Protein AF-0000000069965903 (afdb_homodimer)

Organism: Capra hircus (NCBI:txid9925)

Radius of gyration: 17.79 Å; Cα contacts (8 Å, |Δi|>4): 324; chains: 2; bounding box: 38×52×35 Å

InterPro domains:
  IPR000096 Serum amyloid A protein [PF00277] (12-112)
  IPR000096 Serum amyloid A protein [PR00306] (5-24)
  IPR000096 Serum amyloid A protein [PR00306] (25-44)
  IPR000096 Serum amyloid A protein [PR00306] (45-65)
  IPR000096 Serum amyloid A protein [PS00992] (37-53)
  IPR000096 Serum amyloid A protein [SM00197] (4-112)
  IPR052464 Synovial Proliferation Regulator [PTHR23424] (16-112)

Structure (mmCIF, N/CA/C/O backbone):
data_AF-0000000069965903-model_v1
#
loop_
_entity.id
_entity.type
_entity.pdbx_description
1 polymer 'Serum amyloid A protein'
#
loop_
_atom_site.group_PDB
_atom_site.id
_atom_site.type_symbol
_atom_site.label_atom_id
_atom_site.label_alt_id
_atom_site.label_comp_id
_atom_site.label_asym_id
_atom_site.label_entity_id
_atom_site.label_seq_id
_atom_site.pdbx_PDB_ins_code
_atom_site.Cartn_x
_atom_site.Cartn_y
_atom_site.Cartn_z
_atom_site.occupancy
_atom_site.B_iso_or_equiv
_atom_site.auth_seq_id
_atom_site.auth_comp_id
_atom_site.auth_asym_id
_atom_site.auth_atom_id
_atom_site.pdbx_PDB_model_num
ATOM 1 N N . MET A 1 1 ? 15.281 12.719 -14.805 1 32.69 1 MET A N 1
ATOM 2 C CA . MET A 1 1 ? 15.531 11.383 -14.273 1 32.69 1 MET A CA 1
ATOM 3 C C . MET A 1 1 ? 14.398 10.945 -13.352 1 32.69 1 MET A C 1
ATOM 5 O O . MET A 1 1 ? 14.227 9.758 -13.094 1 32.69 1 MET A O 1
ATOM 9 N N . THR A 1 2 ? 13.789 11.984 -12.648 1 41.06 2 THR A N 1
ATOM 10 C CA . THR A 1 2 ? 12.688 11.82 -11.703 1 41.06 2 THR A CA 1
ATOM 11 C C . THR A 1 2 ? 11.438 11.289 -12.414 1 41.06 2 THR A C 1
ATOM 13 O O . THR A 1 2 ? 10.75 10.414 -11.898 1 41.06 2 THR A O 1
ATOM 16 N N . GLY A 1 3 ? 11.367 11.758 -13.688 1 41.22 3 GLY A N 1
ATOM 17 C CA . GLY A 1 3 ? 10.227 11.383 -14.516 1 41.22 3 GLY A CA 1
ATOM 18 C C . GLY A 1 3 ? 10.18 9.906 -14.828 1 41.22 3 GLY A C 1
ATOM 19 O O . GLY A 1 3 ? 9.125 9.273 -14.719 1 41.22 3 GLY A O 1
ATOM 20 N N . TRP A 1 4 ? 11.375 9.391 -15.336 1 40.09 4 TRP A N 1
ATOM 21 C CA . TRP A 1 4 ? 11.469 7.988 -15.734 1 40.09 4 TRP A CA 1
ATOM 22 C C . TRP A 1 4 ? 11.266 7.062 -14.539 1 40.09 4 TRP A C 1
ATOM 24 O O . TRP A 1 4 ? 10.57 6.051 -14.641 1 40.09 4 TRP A O 1
ATOM 34 N N . PHE A 1 5 ? 11.828 7.453 -13.445 1 45.53 5 PHE A N 1
ATOM 35 C CA . PHE A 1 5 ? 11.711 6.66 -12.227 1 45.53 5 PHE A CA 1
ATOM 36 C C . PHE A 1 5 ? 10.266 6.629 -11.742 1 45.53 5 PHE A C 1
ATOM 38 O O . PHE A 1 5 ? 9.789 5.598 -11.266 1 45.53 5 PHE A O 1
ATOM 45 N N . SER A 1 6 ? 9.625 7.832 -11.961 1 56.5 6 SER A N 1
ATOM 46 C CA . SER A 1 6 ? 8.211 7.887 -11.594 1 56.5 6 SER A CA 1
ATOM 47 C C . SER A 1 6 ? 7.391 6.902 -12.414 1 56.5 6 SER A C 1
ATOM 49 O O . SER A 1 6 ? 6.586 6.145 -11.867 1 56.5 6 SER A O 1
ATOM 51 N N . PHE A 1 7 ? 7.758 6.84 -13.75 1 56.59 7 PHE A N 1
ATOM 52 C CA . PHE A 1 7 ? 7.02 5.957 -14.648 1 56.59 7 PHE A CA 1
ATOM 53 C C . PHE A 1 7 ? 7.285 4.496 -14.312 1 56.59 7 PHE A C 1
ATOM 55 O O . PHE A 1 7 ? 6.359 3.684 -14.258 1 56.59 7 PHE A O 1
ATOM 62 N N . ALA A 1 8 ? 8.562 4.203 -14.016 1 62.12 8 ALA A N 1
ATOM 63 C CA . ALA A 1 8 ? 8.961 2.828 -13.727 1 62.12 8 ALA A CA 1
ATOM 64 C C . ALA A 1 8 ? 8.305 2.33 -12.438 1 62.12 8 ALA A C 1
ATOM 66 O O . ALA A 1 8 ? 7.84 1.19 -12.375 1 62.12 8 ALA A O 1
ATOM 67 N N . GLY A 1 9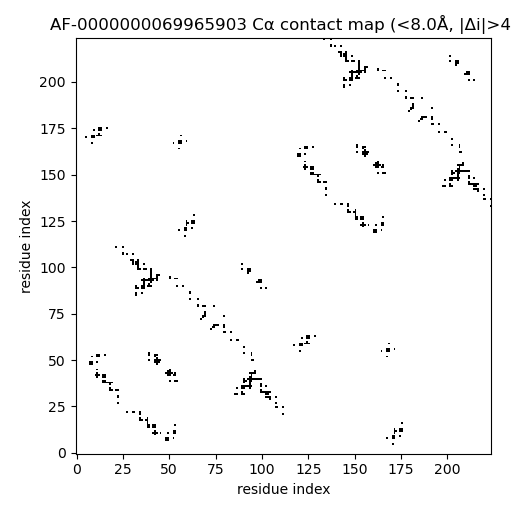 ? 8.219 3.188 -11.508 1 72 9 GLY A N 1
ATOM 68 C CA . GLY A 1 9 ? 7.555 2.854 -10.258 1 72 9 GLY A CA 1
ATOM 69 C C . GLY A 1 9 ? 6.062 2.613 -10.422 1 72 9 GLY A C 1
ATOM 70 O O . GLY A 1 9 ? 5.504 1.708 -9.797 1 72 9 GLY A O 1
ATOM 71 N N . GLU A 1 10 ? 5.566 3.287 -11.391 1 79.25 10 GLU A N 1
ATOM 72 C CA . GLU A 1 10 ? 4.133 3.197 -11.656 1 79.25 10 GLU A CA 1
ATOM 73 C C . GLU A 1 10 ? 3.758 1.816 -12.195 1 79.25 10 GLU A C 1
ATOM 75 O O . GLU A 1 10 ? 2.771 1.222 -11.75 1 79.25 10 GLU A O 1
ATOM 80 N N . THR A 1 11 ? 4.531 1.368 -13.156 1 85 11 THR A N 1
ATOM 81 C CA . THR A 1 11 ? 4.246 0.071 -13.766 1 85 11 THR A CA 1
ATOM 82 C C . THR A 1 11 ? 4.367 -1.045 -12.727 1 85 11 THR A C 1
ATOM 84 O O . THR A 1 11 ? 3.545 -1.964 -12.703 1 85 11 THR A O 1
ATOM 87 N N . ARG A 1 12 ? 5.289 -0.944 -11.859 1 87.56 12 ARG A N 1
ATOM 88 C CA . ARG A 1 12 ? 5.5 -1.96 -10.828 1 87.56 12 ARG A CA 1
ATOM 89 C C . ARG A 1 12 ? 4.355 -1.973 -9.828 1 87.56 12 ARG A C 1
ATOM 91 O O . ARG A 1 12 ? 3.906 -3.039 -9.398 1 87.56 12 ARG A O 1
ATOM 98 N N . ALA A 1 13 ? 3.941 -0.778 -9.555 1 90.38 13 ALA A N 1
ATOM 99 C CA . ALA A 1 13 ? 2.801 -0.65 -8.656 1 90.38 13 ALA A CA 1
ATOM 100 C C . ALA A 1 13 ? 1.547 -1.271 -9.266 1 90.38 13 ALA A C 1
ATOM 102 O O . ALA A 1 13 ? 0.758 -1.908 -8.562 1 90.38 13 ALA A O 1
ATOM 103 N N . LYS A 1 14 ? 1.385 -1.09 -10.523 1 91.94 14 LYS A N 1
ATOM 104 C CA . LYS A 1 14 ? 0.243 -1.659 -11.227 1 91.94 14 LYS A CA 1
ATOM 105 C C . LYS A 1 14 ? 0.301 -3.184 -11.234 1 91.94 14 LYS A C 1
ATOM 107 O O . LYS A 1 14 ? -0.732 -3.852 -11.148 1 91.94 14 LYS A O 1
ATOM 112 N N . ASP A 1 15 ? 1.512 -3.729 -11.32 1 93.5 15 ASP A N 1
ATOM 113 C CA . ASP A 1 15 ? 1.666 -5.18 -11.258 1 93.5 15 ASP A CA 1
ATOM 114 C C . ASP A 1 15 ? 1.226 -5.723 -9.906 1 93.5 15 ASP A C 1
ATOM 116 O O . ASP A 1 15 ? 0.517 -6.73 -9.836 1 93.5 15 ASP A O 1
ATOM 120 N N . MET A 1 16 ? 1.611 -5.008 -8.891 1 94 16 MET A N 1
ATOM 121 C CA . MET A 1 16 ? 1.27 -5.445 -7.535 1 94 16 MET A CA 1
ATOM 122 C C . MET A 1 16 ? -0.231 -5.328 -7.289 1 94 16 MET A C 1
ATOM 124 O O . MET A 1 16 ? -0.832 -6.203 -6.664 1 94 16 MET A O 1
ATOM 128 N N . TRP A 1 17 ? -0.844 -4.277 -7.793 1 92.62 17 TRP A N 1
ATOM 129 C CA . TRP A 1 17 ? -2.281 -4.059 -7.656 1 92.62 17 TRP A CA 1
ATOM 130 C C . TRP A 1 17 ? -3.066 -5.125 -8.414 1 92.62 17 TRP A C 1
ATOM 132 O O . TRP A 1 17 ? -4.094 -5.605 -7.934 1 92.62 17 TRP A O 1
ATOM 142 N N . ARG A 1 18 ? -2.607 -5.402 -9.625 1 94.81 18 ARG A N 1
ATOM 143 C CA . ARG A 1 18 ? -3.275 -6.434 -10.406 1 94.81 18 ARG A CA 1
ATOM 144 C C . ARG A 1 18 ? -3.293 -7.766 -9.664 1 94.81 18 ARG A C 1
ATOM 146 O O . ARG A 1 18 ? -4.316 -8.453 -9.633 1 94.81 18 ARG A O 1
ATOM 153 N N . ALA A 1 19 ? -2.146 -8.125 -9.117 1 95.94 19 ALA A N 1
ATOM 154 C CA . ALA A 1 19 ? -2.088 -9.375 -8.352 1 95.94 19 ALA A CA 1
ATOM 155 C C . ALA A 1 19 ? -3.066 -9.344 -7.184 1 95.94 19 ALA A C 1
ATOM 157 O O . ALA A 1 19 ? -3.732 -10.344 -6.898 1 95.94 19 ALA A O 1
ATOM 158 N N . TYR A 1 20 ? -3.188 -8.281 -6.512 1 91.94 20 TYR A N 1
ATOM 159 C CA . TYR A 1 20 ? -4.094 -8.125 -5.379 1 91.94 20 TYR A CA 1
ATOM 160 C C . TYR A 1 20 ? -5.547 -8.234 -5.824 1 91.94 20 TYR A C 1
ATOM 162 O O . TYR A 1 20 ? -6.344 -8.922 -5.191 1 91.94 20 TYR A O 1
ATOM 170 N N . ARG A 1 21 ? -5.887 -7.5 -6.895 1 95.31 21 ARG A N 1
ATOM 171 C CA . ARG A 1 21 ? -7.242 -7.539 -7.438 1 95.31 21 ARG A CA 1
ATOM 172 C C . ARG A 1 21 ? -7.629 -8.953 -7.844 1 95.31 21 ARG A C 1
ATOM 174 O O . ARG A 1 21 ? -8.727 -9.414 -7.535 1 95.31 21 ARG A O 1
ATOM 181 N N . ASP A 1 22 ? -6.707 -9.641 -8.562 1 97.06 22 ASP A N 1
ATOM 182 C CA . ASP A 1 22 ? -6.961 -11.008 -9 1 97.06 22 ASP A CA 1
ATOM 183 C C . ASP A 1 22 ? -7.172 -11.938 -7.801 1 97.06 22 ASP A C 1
ATOM 185 O O . ASP A 1 22 ? -8 -12.852 -7.855 1 97.06 22 ASP A O 1
ATOM 189 N N . MET A 1 23 ? -6.402 -11.734 -6.75 1 96.81 23 MET A N 1
ATOM 190 C CA . MET A 1 23 ? -6.543 -12.531 -5.535 1 96.81 23 MET A CA 1
ATOM 191 C C . MET A 1 23 ? -7.941 -12.383 -4.945 1 96.81 23 MET A C 1
ATOM 193 O O . MET A 1 23 ? -8.578 -13.375 -4.59 1 96.81 23 MET A O 1
ATOM 197 N N . LYS A 1 24 ? -8.391 -11.188 -4.859 1 94.25 24 LYS A N 1
ATOM 198 C CA . LYS A 1 24 ? -9.719 -10.914 -4.297 1 94.25 24 LYS A CA 1
ATOM 199 C C . LYS A 1 24 ? -10.82 -11.469 -5.195 1 94.25 24 LYS A C 1
ATOM 201 O O . LYS A 1 24 ? -11.797 -12.039 -4.703 1 94.25 24 LYS A O 1
ATOM 206 N N . GLU A 1 25 ? -10.664 -11.266 -6.395 1 95.62 25 GLU A N 1
ATOM 207 C CA . GLU A 1 25 ? -11.641 -11.781 -7.352 1 95.62 25 GLU A CA 1
ATOM 208 C C . GLU A 1 25 ? -11.719 -13.297 -7.293 1 95.62 25 GLU A C 1
ATOM 210 O O . GLU A 1 25 ? -12.812 -13.875 -7.332 1 95.62 25 GLU A O 1
ATOM 215 N N . ALA A 1 26 ? -10.508 -13.906 -7.273 1 96.56 26 ALA A N 1
ATOM 216 C CA . ALA A 1 26 ? -10.469 -15.359 -7.258 1 96.56 26 ALA A CA 1
ATOM 217 C C . ALA A 1 26 ? -11.125 -15.914 -5.996 1 96.56 26 ALA A C 1
ATOM 219 O O . ALA A 1 26 ? -11.805 -16.938 -6.039 1 96.56 26 ALA A O 1
ATOM 220 N N . ASN A 1 27 ? -10.828 -15.234 -4.93 1 96.25 27 ASN A N 1
ATOM 221 C CA . ASN A 1 27 ? -11.375 -15.672 -3.646 1 96.25 27 ASN A CA 1
ATOM 222 C C . ASN A 1 27 ? -11.172 -17.172 -3.43 1 96.25 27 ASN A C 1
ATOM 224 O O . ASN A 1 27 ? -12.125 -17.891 -3.113 1 96.25 27 ASN A O 1
ATOM 228 N N . TYR A 1 28 ? -10.062 -17.625 -3.695 1 95.38 28 TYR A N 1
ATOM 229 C CA . TYR A 1 28 ? -9.742 -19.047 -3.664 1 95.38 28 TYR A CA 1
ATOM 230 C C . TYR A 1 28 ? -8.875 -19.391 -2.457 1 95.38 28 TYR A C 1
ATOM 232 O O . TYR A 1 28 ? -7.816 -18.781 -2.254 1 95.38 28 TYR A O 1
ATOM 240 N N . LYS A 1 29 ? -9.281 -20.422 -1.692 1 92.94 29 LYS A N 1
ATOM 241 C CA . LYS A 1 29 ? -8.562 -20.781 -0.476 1 92.94 29 LYS A CA 1
ATOM 242 C C . LYS A 1 29 ? -7.152 -21.266 -0.799 1 92.94 29 LYS A C 1
ATOM 244 O O . LYS A 1 29 ? -6.973 -22.125 -1.673 1 92.94 29 LYS A O 1
ATOM 249 N N . GLY A 1 30 ? -6.164 -20.719 -0.146 1 94.38 30 GLY A N 1
ATOM 250 C CA . GLY A 1 30 ? -4.789 -21.188 -0.289 1 94.38 30 GLY A CA 1
ATOM 251 C C . GLY A 1 30 ? -4.043 -20.484 -1.41 1 94.38 30 GLY A C 1
ATOM 252 O O . GLY A 1 30 ? -2.881 -20.797 -1.678 1 94.38 30 GLY A O 1
ATOM 253 N N . ALA A 1 31 ? -4.707 -19.531 -2.039 1 97.25 31 ALA A N 1
ATOM 254 C CA . ALA A 1 31 ? -4.102 -18.922 -3.223 1 97.25 31 ALA A CA 1
ATOM 255 C C . ALA A 1 31 ? -3.289 -17.688 -2.854 1 97.25 31 ALA A C 1
ATOM 257 O O . ALA A 1 31 ? -2.576 -17.125 -3.691 1 97.25 31 ALA A O 1
ATOM 258 N N . ASP A 1 32 ? -3.334 -17.25 -1.701 1 96.81 32 ASP A N 1
ATOM 259 C CA . ASP A 1 32 ? -2.729 -16 -1.25 1 96.81 32 ASP A CA 1
ATOM 260 C C . ASP A 1 32 ? -1.231 -15.984 -1.547 1 96.81 32 ASP A C 1
ATOM 262 O O . ASP A 1 32 ? -0.718 -15.008 -2.104 1 96.81 32 ASP A O 1
ATOM 266 N N . LYS A 1 33 ? -0.497 -17.109 -1.226 1 97.94 33 LYS A N 1
ATOM 267 C CA . LYS A 1 33 ? 0.945 -17.156 -1.447 1 97.94 33 LYS A CA 1
ATOM 268 C C . LYS A 1 33 ? 1.275 -17.109 -2.936 1 97.94 33 LYS A C 1
ATOM 270 O O . LYS A 1 33 ? 2.277 -16.5 -3.334 1 97.94 33 LYS A O 1
ATOM 275 N N . TYR A 1 34 ? 0.451 -17.703 -3.723 1 98.69 34 TYR A N 1
ATOM 276 C CA . TYR A 1 34 ? 0.635 -17.641 -5.168 1 98.69 34 TYR A CA 1
ATOM 277 C C . TYR A 1 34 ? 0.598 -16.188 -5.66 1 98.69 34 TYR A C 1
ATOM 279 O O . TYR A 1 34 ? 1.459 -15.773 -6.434 1 98.69 34 TYR A O 1
ATOM 287 N N . PHE A 1 35 ? -0.373 -15.469 -5.266 1 98.19 35 PHE A N 1
ATOM 288 C CA . PHE A 1 35 ? -0.53 -14.102 -5.738 1 98.19 35 PHE A CA 1
ATOM 289 C C . PHE A 1 35 ? 0.569 -13.203 -5.18 1 98.19 35 PHE A C 1
ATOM 291 O O . PHE A 1 35 ? 1.006 -12.258 -5.84 1 98.19 35 PHE A O 1
ATOM 298 N N . HIS A 1 36 ? 1.075 -13.43 -3.91 1 98.25 36 HIS A N 1
ATOM 299 C CA . HIS A 1 36 ? 2.266 -12.75 -3.412 1 98.25 36 HIS A CA 1
ATOM 300 C C . HIS A 1 36 ? 3.455 -12.969 -4.34 1 98.25 36 HIS A C 1
ATOM 302 O O . HIS A 1 36 ? 4.121 -12.016 -4.738 1 98.25 36 HIS A O 1
ATOM 308 N N . ALA A 1 37 ? 3.65 -14.156 -4.688 1 98.62 37 ALA A N 1
ATOM 309 C CA . ALA A 1 37 ? 4.766 -14.508 -5.562 1 98.62 37 ALA A CA 1
ATOM 310 C C . ALA A 1 37 ? 4.586 -13.891 -6.949 1 98.62 37 ALA A C 1
ATOM 312 O O . ALA A 1 37 ? 5.531 -13.344 -7.52 1 98.62 37 ALA A O 1
ATOM 313 N N . ARG A 1 38 ? 3.432 -14.008 -7.465 1 98.44 38 ARG A N 1
ATOM 314 C CA . ARG A 1 38 ? 3.168 -13.547 -8.82 1 98.44 38 ARG A CA 1
ATOM 315 C C . ARG A 1 38 ? 3.342 -12.031 -8.93 1 98.44 38 ARG A C 1
ATOM 317 O O . ARG A 1 38 ? 3.939 -11.539 -9.883 1 98.44 38 ARG A O 1
ATOM 324 N N . GLY A 1 39 ? 2.773 -11.289 -8.039 1 97.38 39 GLY A N 1
ATOM 325 C CA . GLY A 1 39 ? 2.969 -9.852 -8.031 1 97.38 39 GLY A CA 1
ATOM 326 C C . GLY A 1 39 ? 4.43 -9.445 -8.008 1 97.38 39 GLY A C 1
ATOM 327 O O . GLY A 1 39 ? 4.855 -8.578 -8.773 1 97.38 39 GLY A O 1
ATOM 328 N N . ASN A 1 40 ? 5.18 -10.031 -7.117 1 97.94 40 ASN A N 1
ATOM 329 C CA . ASN A 1 40 ? 6.605 -9.75 -7.004 1 97.94 40 ASN A CA 1
ATOM 330 C C . ASN A 1 40 ? 7.363 -10.18 -8.258 1 97.94 40 ASN A C 1
ATOM 332 O O . ASN A 1 40 ? 8.258 -9.469 -8.719 1 97.94 40 ASN A O 1
ATOM 336 N N . TYR A 1 41 ? 7.023 -11.336 -8.781 1 98.06 41 TYR A N 1
ATOM 337 C CA . TYR A 1 41 ? 7.648 -11.812 -10.016 1 98.06 41 TYR A CA 1
ATOM 338 C C . TYR A 1 41 ? 7.438 -10.82 -11.148 1 98.06 41 TYR A C 1
ATOM 340 O O . TYR A 1 41 ? 8.391 -10.43 -11.828 1 98.06 41 TYR A O 1
ATOM 348 N N . ASP A 1 42 ? 6.156 -10.453 -11.367 1 97.12 42 ASP A N 1
ATOM 349 C CA . ASP A 1 42 ? 5.812 -9.523 -12.438 1 97.12 42 ASP A CA 1
ATOM 350 C C . ASP A 1 42 ? 6.562 -8.203 -12.289 1 97.12 42 ASP A C 1
ATOM 352 O O . ASP A 1 42 ? 7.09 -7.668 -13.266 1 97.12 42 ASP A O 1
ATOM 356 N N . ALA A 1 43 ? 6.617 -7.652 -11.094 1 95.81 43 ALA A N 1
ATOM 357 C CA . ALA A 1 43 ? 7.32 -6.398 -10.836 1 95.81 43 ALA A CA 1
ATOM 358 C C . ALA A 1 43 ? 8.82 -6.543 -11.094 1 95.81 43 ALA A C 1
ATOM 360 O O . ALA A 1 43 ? 9.438 -5.652 -11.68 1 95.81 43 ALA A O 1
ATOM 361 N N . ALA A 1 44 ? 9.359 -7.645 -10.719 1 95.38 44 ALA A N 1
ATOM 362 C CA . ALA A 1 44 ? 10.797 -7.855 -10.836 1 95.38 44 ALA A CA 1
ATOM 363 C C . ALA A 1 44 ? 11.211 -8.016 -12.297 1 95.38 44 ALA A C 1
ATOM 365 O O . ALA A 1 44 ? 12.336 -7.684 -12.672 1 95.38 44 ALA A O 1
ATOM 366 N N . GLN A 1 45 ? 10.328 -8.508 -13.109 1 96.19 45 GLN A N 1
ATOM 367 C CA . GLN A 1 45 ? 10.617 -8.688 -14.523 1 96.19 45 GLN A CA 1
ATOM 368 C C . GLN A 1 45 ? 10.93 -7.352 -15.203 1 96.19 45 GLN A C 1
ATOM 370 O O . GLN A 1 45 ? 11.531 -7.32 -16.281 1 96.19 45 GLN A O 1
ATOM 375 N N . ARG A 1 46 ? 10.641 -6.305 -14.516 1 91.69 46 ARG A N 1
ATOM 376 C CA . ARG A 1 46 ? 10.852 -4.98 -15.094 1 91.69 46 ARG A CA 1
ATOM 377 C C . ARG A 1 46 ? 12.234 -4.441 -14.75 1 91.69 46 ARG A C 1
ATOM 379 O O . ARG A 1 46 ? 12.531 -3.275 -15.016 1 91.69 46 ARG A O 1
ATOM 386 N N . GLY A 1 47 ? 13.047 -5.238 -14.047 1 88.81 47 GLY A N 1
ATOM 387 C CA . GLY A 1 47 ? 14.43 -4.887 -13.773 1 88.81 47 GLY A CA 1
ATOM 388 C C . GLY A 1 47 ? 14.711 -4.676 -12.297 1 88.81 47 GLY A C 1
ATOM 389 O O . GLY A 1 47 ? 13.836 -4.887 -11.453 1 88.81 47 GLY A O 1
ATOM 390 N N . PRO A 1 48 ? 15.953 -4.234 -11.984 1 87.31 48 PRO A N 1
ATOM 391 C CA . PRO A 1 48 ? 16.359 -4.121 -10.586 1 87.31 48 PRO A CA 1
ATOM 392 C C . PRO A 1 48 ? 15.531 -3.109 -9.805 1 87.31 48 PRO A C 1
ATOM 394 O O . PRO A 1 48 ? 15.25 -3.314 -8.617 1 87.31 48 PRO A O 1
ATOM 397 N N . GLY A 1 49 ? 15.211 -2.086 -10.523 1 83.12 49 GLY A N 1
ATOM 398 C CA . GLY A 1 49 ? 14.328 -1.129 -9.875 1 83.12 49 GLY A CA 1
ATOM 399 C C . GLY A 1 49 ? 12.977 -1.712 -9.508 1 83.12 49 GLY A C 1
ATOM 400 O O . GLY A 1 49 ? 12.383 -1.327 -8.5 1 83.12 49 GLY A O 1
ATOM 401 N N . GLY A 1 50 ? 12.523 -2.621 -10.328 1 87.31 50 GLY A N 1
ATOM 402 C CA . GLY A 1 50 ? 11.266 -3.295 -10.055 1 87.31 50 GLY A CA 1
ATOM 403 C C . GLY A 1 50 ? 11.336 -4.223 -8.852 1 87.31 50 GLY A C 1
ATOM 404 O O . GLY A 1 50 ? 10.414 -4.266 -8.039 1 87.31 50 GLY A O 1
ATOM 405 N N . ALA A 1 51 ? 12.406 -4.922 -8.781 1 91.62 51 ALA A N 1
ATOM 406 C CA . ALA A 1 51 ? 12.602 -5.82 -7.645 1 91.62 51 ALA A CA 1
ATOM 407 C C . ALA A 1 51 ? 12.672 -5.043 -6.332 1 91.62 51 ALA A C 1
ATOM 409 O O . ALA A 1 51 ? 12.094 -5.457 -5.324 1 91.62 51 ALA A O 1
ATOM 410 N N . TRP A 1 52 ? 13.273 -3.936 -6.383 1 87.88 52 TRP A N 1
ATOM 411 C CA . TRP A 1 52 ? 13.383 -3.1 -5.191 1 87.88 52 TRP A CA 1
ATOM 412 C C . TRP A 1 52 ? 12.031 -2.518 -4.809 1 87.88 52 TRP A C 1
ATOM 414 O O . TRP A 1 52 ? 11.656 -2.523 -3.631 1 87.88 52 TRP A O 1
ATOM 424 N N . ALA A 1 53 ? 11.375 -1.953 -5.773 1 88.31 53 ALA A N 1
ATOM 425 C CA . ALA A 1 53 ? 10.047 -1.412 -5.512 1 88.31 53 ALA A CA 1
ATOM 426 C C . ALA A 1 53 ? 9.125 -2.482 -4.934 1 88.31 53 ALA A C 1
ATOM 428 O O . ALA A 1 53 ? 8.391 -2.227 -3.977 1 88.31 53 ALA A O 1
ATOM 429 N N . ALA A 1 54 ? 9.156 -3.602 -5.535 1 93.44 54 ALA A N 1
ATOM 430 C CA . ALA A 1 54 ? 8.344 -4.715 -5.059 1 93.44 54 ALA A CA 1
ATOM 431 C C . ALA A 1 54 ? 8.664 -5.051 -3.607 1 93.44 54 ALA A C 1
ATOM 433 O O . ALA A 1 54 ? 7.766 -5.305 -2.807 1 93.44 54 ALA A O 1
ATOM 434 N N . LYS A 1 55 ? 9.93 -5.039 -3.301 1 93.25 55 LYS A N 1
ATOM 435 C CA . LYS A 1 55 ? 10.352 -5.332 -1.935 1 93.25 55 LYS A CA 1
ATOM 436 C C . LYS A 1 55 ? 9.797 -4.305 -0.955 1 93.25 55 LYS A C 1
ATOM 438 O O . LYS A 1 55 ? 9.258 -4.664 0.095 1 93.25 55 LYS A O 1
ATOM 443 N N . VAL A 1 56 ? 9.938 -3.061 -1.261 1 89.31 56 VAL A N 1
ATOM 444 C CA . VAL A 1 56 ? 9.492 -1.989 -0.376 1 89.31 56 VAL A CA 1
ATOM 445 C C . VAL A 1 56 ? 7.977 -2.064 -0.194 1 89.31 56 VAL A C 1
ATOM 447 O O . VAL A 1 56 ? 7.477 -2.025 0.934 1 89.31 56 VAL A O 1
ATOM 450 N N . ILE A 1 57 ? 7.285 -2.17 -1.229 1 90.94 57 ILE A N 1
ATOM 451 C CA . ILE A 1 57 ? 5.828 -2.213 -1.19 1 90.94 57 ILE A CA 1
ATOM 452 C C . ILE A 1 57 ? 5.371 -3.461 -0.441 1 90.94 57 ILE A C 1
ATOM 454 O O . ILE A 1 57 ? 4.457 -3.396 0.385 1 90.94 57 ILE A O 1
ATOM 458 N N . SER A 1 58 ? 5.984 -4.605 -0.649 1 94.69 58 SER A N 1
ATOM 459 C CA . SER A 1 58 ? 5.602 -5.848 0.01 1 94.69 58 SER A CA 1
ATOM 460 C C . SER A 1 58 ? 5.883 -5.789 1.508 1 94.69 58 SER A C 1
ATOM 462 O O . SER A 1 58 ? 5.078 -6.254 2.314 1 94.69 58 SER A O 1
ATOM 464 N N . ASN A 1 59 ? 7.113 -5.25 1.769 1 92.62 59 ASN A N 1
ATOM 465 C CA . ASN A 1 59 ? 7.445 -5.129 3.186 1 92.62 59 ASN A CA 1
ATOM 466 C C . ASN A 1 59 ? 6.473 -4.199 3.908 1 92.62 59 ASN A C 1
ATOM 468 O O . ASN A 1 59 ? 6.094 -4.461 5.051 1 92.62 59 ASN A O 1
ATOM 472 N N . ALA A 1 60 ? 6.098 -3.117 3.271 1 90.69 60 ALA A N 1
ATOM 473 C CA . ALA A 1 60 ? 5.117 -2.201 3.846 1 90.69 60 ALA A CA 1
ATOM 474 C C . ALA A 1 60 ? 3.785 -2.904 4.086 1 90.69 60 ALA A C 1
ATOM 476 O O . ALA A 1 60 ? 3.195 -2.777 5.16 1 90.69 60 ALA A O 1
ATOM 477 N N . ARG A 1 61 ? 3.311 -3.691 3.234 1 91.62 61 ARG A N 1
ATOM 478 C CA . ARG A 1 61 ? 2.059 -4.434 3.346 1 91.62 61 ARG A CA 1
ATOM 479 C C . ARG A 1 61 ? 2.119 -5.441 4.488 1 91.62 61 ARG A C 1
ATOM 481 O O . ARG A 1 61 ? 1.163 -5.582 5.25 1 91.62 61 ARG A O 1
ATOM 488 N N . GLU A 1 62 ? 3.213 -6.125 4.551 1 92.75 62 GLU A N 1
ATOM 489 C CA . GLU A 1 62 ? 3.354 -7.117 5.609 1 92.75 62 GLU A CA 1
ATOM 490 C C . GLU A 1 62 ? 3.332 -6.461 6.988 1 92.75 62 GLU A C 1
ATOM 492 O O . GLU A 1 62 ? 2.773 -7.016 7.938 1 92.75 62 GLU A O 1
ATOM 497 N N . THR A 1 63 ? 4.031 -5.391 7.074 1 91.25 63 THR A N 1
ATOM 498 C CA . THR A 1 63 ? 4.055 -4.648 8.328 1 91.25 63 THR A CA 1
ATOM 499 C C . THR A 1 63 ? 2.65 -4.199 8.719 1 91.25 63 THR A C 1
ATOM 501 O O . THR A 1 63 ? 2.227 -4.395 9.859 1 91.25 63 THR A O 1
ATOM 504 N N . ILE A 1 64 ? 1.924 -3.629 7.793 1 90.06 64 ILE A N 1
ATOM 505 C CA . ILE A 1 64 ? 0.576 -3.133 8.047 1 90.06 64 ILE A CA 1
ATOM 506 C C . ILE A 1 64 ? -0.35 -4.301 8.383 1 90.06 64 ILE A C 1
ATOM 508 O O . ILE A 1 64 ? -1.156 -4.215 9.312 1 90.06 64 ILE A O 1
ATOM 512 N N . GLN A 1 65 ? -0.219 -5.375 7.711 1 91.31 65 GLN A N 1
ATOM 513 C CA . GLN A 1 65 ? -1.023 -6.562 7.984 1 91.31 65 GLN A CA 1
ATOM 514 C C . GLN A 1 65 ? -0.715 -7.133 9.367 1 91.31 65 GLN A C 1
ATOM 516 O O . GLN A 1 65 ? -1.609 -7.633 10.047 1 91.31 65 GLN A O 1
ATOM 521 N N . GLY A 1 66 ? 0.584 -7.113 9.75 1 91.62 66 GLY A N 1
ATOM 522 C CA . GLY A 1 66 ? 0.979 -7.562 11.078 1 91.62 66 GLY A CA 1
ATOM 523 C C . GLY A 1 66 ? 0.321 -6.773 12.195 1 91.62 66 GLY A C 1
ATOM 524 O O . GLY A 1 66 ? 0.054 -7.316 13.273 1 91.62 66 GLY A O 1
ATOM 525 N N . ILE A 1 67 ? -0.001 -5.598 11.867 1 89 67 ILE A N 1
ATOM 526 C CA . ILE A 1 67 ? -0.644 -4.719 12.836 1 89 67 ILE A CA 1
ATOM 527 C C . ILE A 1 67 ? -2.156 -4.93 12.805 1 89 67 ILE A C 1
ATOM 529 O O . ILE A 1 67 ? -2.801 -5.004 13.852 1 89 67 ILE A O 1
ATOM 533 N N . THR A 1 68 ? -2.715 -5.137 11.672 1 91.31 68 THR A N 1
ATOM 534 C CA . THR A 1 68 ? -4.168 -5.113 11.523 1 91.31 68 THR A CA 1
ATOM 535 C C . THR A 1 68 ? -4.758 -6.492 11.797 1 91.31 68 THR A C 1
ATOM 537 O O . THR A 1 68 ? -5.898 -6.605 12.25 1 91.31 68 THR A O 1
ATOM 540 N N . ASP A 1 69 ? -3.994 -7.539 11.539 1 92.06 69 ASP A N 1
ATOM 541 C CA . ASP A 1 69 ? -4.543 -8.891 11.617 1 92.06 69 ASP A CA 1
ATOM 542 C C . ASP A 1 69 ? -4.93 -9.242 13.055 1 92.06 69 ASP A C 1
ATOM 544 O O . ASP A 1 69 ? -6.02 -9.766 13.297 1 92.06 69 ASP A O 1
ATOM 548 N N . PRO A 1 70 ? -4.062 -8.953 14.008 1 93.06 70 PRO A N 1
ATOM 549 C CA . PRO A 1 70 ? -4.477 -9.219 15.383 1 93.06 70 PRO A CA 1
ATOM 550 C C . PRO A 1 70 ? -5.742 -8.461 15.781 1 93.06 70 PRO A C 1
ATOM 552 O O . PRO A 1 70 ? -6.602 -9.008 16.469 1 93.06 70 PRO A O 1
ATOM 555 N N . LEU A 1 71 ? -5.926 -7.297 15.312 1 91.56 71 LEU A N 1
ATOM 556 C CA . LEU A 1 71 ? -7.027 -6.43 15.711 1 91.56 71 LEU A CA 1
ATOM 557 C C . LEU A 1 71 ? -8.312 -6.812 14.984 1 91.56 71 LEU A C 1
ATOM 559 O O . LEU A 1 71 ? -9.391 -6.82 15.578 1 91.56 71 LEU A O 1
ATOM 563 N N . LEU A 1 72 ? -8.156 -7.172 13.758 1 90.44 72 LEU A N 1
ATOM 564 C CA . LEU A 1 72 ? -9.344 -7.332 12.93 1 90.44 72 LEU A CA 1
ATOM 565 C C . LEU A 1 72 ? -9.734 -8.805 12.812 1 90.44 72 LEU A C 1
ATOM 567 O O . LEU A 1 72 ? -10.914 -9.125 12.641 1 90.44 72 LEU A O 1
ATOM 571 N N . LYS A 1 73 ? -8.719 -9.734 12.906 1 93.62 73 LYS A N 1
ATOM 572 C CA . LYS A 1 73 ? -8.992 -11.156 12.703 1 93.62 73 LYS A CA 1
ATOM 573 C C . LYS A 1 73 ? -8.836 -11.945 14 1 93.62 73 LYS A C 1
ATOM 575 O O . LYS A 1 73 ? -9.109 -13.148 14.039 1 93.62 73 LYS A O 1
ATOM 580 N N . GLY A 1 74 ? -8.344 -11.289 14.938 1 95.12 74 GLY A N 1
ATOM 581 C CA . GLY A 1 74 ? -8.156 -11.961 16.219 1 95.12 74 GLY A CA 1
ATOM 582 C C . GLY A 1 74 ? -6.98 -12.922 16.219 1 95.12 74 GLY A C 1
ATOM 583 O O . GLY A 1 74 ? -6.969 -13.898 16.969 1 95.12 74 GLY A O 1
ATOM 584 N N . MET A 1 75 ? -5.973 -12.727 15.445 1 95.31 75 MET A N 1
ATOM 585 C CA . MET A 1 75 ? -4.812 -13.617 15.352 1 95.31 75 MET A CA 1
ATOM 586 C C . MET A 1 75 ? -3.846 -13.359 16.5 1 95.31 75 MET A C 1
ATOM 588 O O . MET A 1 75 ? -3.641 -12.219 16.906 1 95.31 75 MET A O 1
ATOM 592 N N . THR A 1 76 ? -3.25 -14.445 16.938 1 96.69 76 THR A N 1
ATOM 593 C CA . THR A 1 76 ? -2.205 -14.312 17.953 1 96.69 76 THR A CA 1
ATOM 594 C C . THR A 1 76 ? -0.903 -13.828 17.328 1 96.69 76 THR A C 1
ATOM 596 O O . THR A 1 76 ? -0.74 -13.875 16.109 1 96.69 76 THR A O 1
ATOM 599 N N . ARG A 1 77 ? -0.065 -13.367 18.172 1 95.19 77 ARG A N 1
ATOM 600 C CA . ARG A 1 77 ? 1.24 -12.914 17.703 1 95.19 77 ARG A CA 1
ATOM 601 C C . ARG A 1 77 ? 1.975 -14.023 16.953 1 95.19 77 ARG A C 1
ATOM 603 O O . ARG A 1 77 ? 2.633 -13.773 15.945 1 95.19 77 ARG A O 1
ATOM 610 N N . ASP A 1 78 ? 1.87 -15.219 17.484 1 96.56 78 ASP A N 1
ATOM 611 C CA . ASP A 1 78 ? 2.529 -16.359 16.859 1 96.56 78 ASP A CA 1
ATOM 612 C C . ASP A 1 78 ? 1.93 -16.656 15.477 1 96.56 78 ASP A C 1
ATOM 614 O O . ASP A 1 78 ? 2.652 -16.984 14.539 1 96.56 78 ASP A O 1
ATOM 618 N N . GLU A 1 79 ? 0.693 -16.625 15.359 1 95.81 79 GLU A N 1
ATOM 619 C CA . GLU A 1 79 ? 0.018 -16.844 14.086 1 95.81 79 GLU A CA 1
ATOM 620 C C . GLU A 1 79 ? 0.428 -15.797 13.062 1 95.81 79 GLU A C 1
ATOM 622 O O . GLU A 1 79 ? 0.681 -16.125 11.898 1 95.81 79 GLU A O 1
ATOM 627 N N . VAL A 1 80 ? 0.47 -14.594 13.453 1 94.75 80 VAL A N 1
ATOM 628 C CA . VAL A 1 80 ? 0.842 -13.484 12.586 1 94.75 80 VAL A CA 1
ATOM 629 C C . VAL A 1 80 ? 2.273 -13.672 12.086 1 94.75 80 VAL A C 1
ATOM 631 O O . VAL A 1 80 ? 2.566 -13.438 10.914 1 94.75 80 VAL A O 1
ATOM 634 N N . ARG A 1 81 ? 3.119 -14 12.992 1 94.56 81 ARG A N 1
ATOM 635 C CA . ARG A 1 81 ? 4.523 -14.195 12.641 1 94.56 81 ARG A CA 1
ATOM 636 C C . ARG A 1 81 ? 4.68 -15.328 11.625 1 94.56 81 ARG A C 1
ATOM 638 O O . ARG A 1 81 ? 5.422 -15.188 10.648 1 94.56 81 ARG A O 1
ATOM 645 N N . LYS A 1 82 ? 4.047 -16.422 11.828 1 95.56 82 LYS A N 1
ATOM 646 C CA . LYS A 1 82 ? 4.125 -17.562 10.914 1 95.56 82 LYS A CA 1
ATOM 647 C C . LYS A 1 82 ? 3.58 -17.203 9.531 1 95.56 82 LYS A C 1
ATOM 649 O O . LYS A 1 82 ? 4.172 -17.547 8.516 1 95.56 82 LYS A O 1
ATOM 654 N N . ASP A 1 83 ? 2.521 -16.562 9.492 1 95.19 83 ASP A N 1
ATOM 655 C CA . ASP A 1 83 ? 1.916 -16.156 8.227 1 95.19 83 ASP A CA 1
ATOM 656 C C . ASP A 1 83 ? 2.803 -15.164 7.492 1 95.19 83 ASP A C 1
ATOM 658 O O . ASP A 1 83 ? 2.979 -15.258 6.273 1 95.19 83 ASP A O 1
ATOM 662 N N . SER A 1 84 ? 3.289 -14.211 8.242 1 95.19 84 SER A N 1
ATOM 663 C CA . SER A 1 84 ? 4.176 -13.211 7.656 1 95.19 84 SER A CA 1
ATOM 664 C C . SER A 1 84 ? 5.426 -13.859 7.066 1 95.19 84 SER A C 1
ATOM 666 O O . SER A 1 84 ? 5.883 -13.469 5.992 1 95.19 84 SER A O 1
ATOM 668 N N . LYS A 1 85 ? 5.945 -14.781 7.766 1 96.38 85 LYS A N 1
ATOM 669 C CA . LYS A 1 85 ? 7.125 -15.484 7.266 1 96.38 85 LYS A CA 1
ATOM 670 C C . LYS A 1 85 ? 6.816 -16.219 5.961 1 96.38 85 LYS A C 1
ATOM 672 O O . LYS A 1 85 ? 7.621 -16.188 5.023 1 96.38 85 LYS A O 1
ATOM 677 N N . ALA A 1 86 ? 5.762 -16.906 5.914 1 97.44 86 ALA A N 1
ATOM 678 C CA . ALA A 1 86 ? 5.355 -17.641 4.711 1 97.44 86 ALA A CA 1
ATOM 679 C C . ALA A 1 86 ? 5.113 -16.672 3.549 1 97.44 86 ALA A C 1
ATOM 681 O O . ALA A 1 86 ? 5.492 -16.953 2.41 1 97.44 86 ALA A O 1
ATOM 682 N N . ASP A 1 87 ? 4.453 -15.539 3.803 1 97.44 87 ASP A N 1
ATOM 683 C CA . ASP A 1 87 ? 4.215 -14.531 2.77 1 97.44 87 ASP A CA 1
ATOM 684 C C . ASP A 1 87 ? 5.527 -13.961 2.248 1 97.44 87 ASP A C 1
ATOM 686 O O . ASP A 1 87 ? 5.672 -13.711 1.049 1 97.44 87 ASP A O 1
ATOM 690 N N . GLN A 1 88 ? 6.418 -13.711 3.199 1 96.94 88 GLN A N 1
ATOM 691 C CA . GLN A 1 88 ? 7.719 -13.18 2.809 1 96.94 88 GLN A CA 1
ATOM 692 C C . GLN A 1 88 ? 8.469 -14.164 1.916 1 96.94 88 GLN A C 1
ATOM 694 O O . GLN A 1 88 ? 9.172 -13.758 0.985 1 96.94 88 GLN A O 1
ATOM 699 N N . PHE A 1 89 ? 8.422 -15.422 2.291 1 98.12 89 PHE A N 1
ATOM 700 C CA . PHE A 1 89 ? 9.055 -16.422 1.448 1 98.12 89 PHE A CA 1
ATOM 701 C C . PHE A 1 89 ? 8.492 -16.375 0.032 1 98.12 89 PHE A C 1
ATOM 703 O O . PHE A 1 89 ? 9.242 -16.406 -0.942 1 98.12 89 PHE A O 1
ATOM 710 N N . ALA A 1 90 ? 7.191 -16.297 -0.097 1 98.5 90 ALA A N 1
ATOM 711 C CA . ALA A 1 90 ? 6.547 -16.219 -1.405 1 98.5 90 ALA A CA 1
ATOM 712 C C . ALA A 1 90 ? 6.961 -14.961 -2.152 1 98.5 90 ALA A C 1
ATOM 714 O O . ALA A 1 90 ? 7.219 -15 -3.357 1 98.5 90 ALA A O 1
ATOM 715 N N . ASN A 1 91 ? 6.945 -13.836 -1.475 1 98.25 91 ASN A N 1
ATOM 716 C CA . ASN A 1 91 ? 7.395 -12.586 -2.072 1 98.25 91 ASN A CA 1
ATOM 717 C C . ASN A 1 91 ? 8.797 -12.719 -2.662 1 98.25 91 ASN A C 1
ATOM 719 O O . ASN A 1 91 ? 9.031 -12.312 -3.803 1 98.25 91 ASN A O 1
ATOM 723 N N . GLU A 1 92 ? 9.688 -13.227 -1.848 1 98 92 GLU A N 1
ATOM 724 C CA . GLU A 1 92 ? 11.086 -13.352 -2.26 1 98 92 GLU A CA 1
ATOM 725 C C . GLU A 1 92 ? 11.227 -14.328 -3.43 1 98 92 GLU A C 1
ATOM 727 O O . GLU A 1 92 ? 12.031 -14.102 -4.336 1 98 92 GLU A O 1
ATOM 732 N N . TRP A 1 93 ? 10.523 -15.438 -3.305 1 98.12 93 TRP A N 1
ATOM 733 C CA . TRP A 1 93 ? 10.516 -16.391 -4.41 1 98.12 93 TRP A CA 1
ATOM 734 C C . TRP A 1 93 ? 10.195 -15.695 -5.727 1 98.12 93 TRP A C 1
ATOM 736 O O . TRP A 1 93 ? 10.953 -15.805 -6.695 1 98.12 93 TRP A O 1
ATOM 746 N N . GLY A 1 94 ? 9.109 -14.977 -5.793 1 98.06 94 GLY A N 1
ATOM 747 C CA . GLY A 1 94 ? 8.727 -14.25 -6.996 1 98.06 94 GLY A CA 1
ATOM 748 C C . GLY A 1 94 ? 9.734 -13.195 -7.402 1 98.06 94 GLY A C 1
ATOM 749 O O . GLY A 1 94 ? 10.109 -13.102 -8.57 1 98.06 94 GLY A O 1
ATOM 750 N N . ARG A 1 95 ? 10.148 -12.469 -6.457 1 96.94 95 ARG A N 1
ATOM 751 C CA . ARG A 1 95 ? 11.062 -11.359 -6.719 1 96.94 95 ARG A CA 1
ATOM 752 C C . ARG A 1 95 ? 12.398 -11.867 -7.254 1 96.94 95 ARG A C 1
ATOM 754 O O . ARG A 1 95 ? 13.109 -11.141 -7.953 1 96.94 95 ARG A O 1
ATOM 761 N N . SER A 1 96 ? 12.789 -12.992 -6.949 1 97.06 96 SER A N 1
ATOM 762 C CA . SER A 1 96 ? 14.039 -13.594 -7.398 1 97.06 96 SER A CA 1
ATOM 763 C C . SER A 1 96 ? 13.898 -14.188 -8.797 1 97.06 96 SER A C 1
ATOM 765 O O . SER A 1 96 ? 14.844 -14.773 -9.32 1 97.06 96 SER A O 1
ATOM 767 N N . GLY A 1 97 ? 12.703 -14.156 -9.305 1 96.44 97 GLY A N 1
ATOM 768 C CA . GLY A 1 97 ? 12.5 -14.594 -10.672 1 96.44 97 GLY A CA 1
ATOM 769 C C . GLY A 1 97 ? 12.062 -16.047 -10.773 1 96.44 97 GLY A C 1
ATOM 770 O O . GLY A 1 97 ? 11.953 -16.578 -11.875 1 96.44 97 GLY A O 1
ATOM 771 N N . LYS A 1 98 ? 11.781 -16.641 -9.672 1 98.06 98 LYS A N 1
ATOM 772 C CA . LYS A 1 98 ? 11.359 -18.031 -9.695 1 98.06 98 LYS A CA 1
ATOM 773 C C . LYS A 1 98 ? 9.875 -18.156 -10.016 1 98.06 98 LYS A C 1
ATOM 775 O O . LYS A 1 98 ? 9.109 -17.219 -9.797 1 98.06 98 LYS A O 1
ATOM 780 N N . ASP A 1 99 ? 9.492 -19.25 -10.469 1 98.19 99 ASP A N 1
ATOM 781 C CA . ASP A 1 99 ? 8.141 -19.5 -10.969 1 98.19 99 ASP A CA 1
ATOM 782 C C . ASP A 1 99 ? 7.117 -19.422 -9.836 1 98.19 99 ASP A C 1
ATOM 784 O O . ASP A 1 99 ? 7.102 -20.281 -8.953 1 98.19 99 ASP A O 1
ATOM 788 N N . PRO A 1 100 ? 6.145 -18.469 -9.961 1 98.56 100 PRO A N 1
ATOM 789 C CA . PRO A 1 100 ? 5.141 -18.328 -8.906 1 98.56 100 PRO A CA 1
ATOM 790 C C . PRO A 1 100 ? 4.242 -19.562 -8.781 1 98.56 100 PRO A C 1
ATOM 792 O O . PRO A 1 100 ? 3.605 -19.766 -7.742 1 98.56 100 PRO A O 1
ATOM 795 N N . ASN A 1 101 ? 4.199 -20.359 -9.828 1 98.38 101 ASN A N 1
ATOM 796 C CA . ASN A 1 101 ? 3.314 -21.516 -9.797 1 98.38 101 ASN A CA 1
ATOM 797 C C . ASN A 1 101 ? 3.746 -22.516 -8.734 1 98.38 101 ASN A C 1
ATOM 799 O O . ASN A 1 101 ? 2.992 -23.438 -8.391 1 98.38 101 ASN A O 1
ATOM 803 N N . HIS A 1 102 ? 4.938 -22.359 -8.273 1 98.38 102 HIS A N 1
ATOM 804 C CA . HIS A 1 102 ? 5.371 -23.141 -7.113 1 98.38 102 HIS A CA 1
ATOM 805 C C . HIS A 1 102 ? 4.32 -23.109 -6.012 1 98.38 102 HIS A C 1
ATOM 807 O O . HIS A 1 102 ? 4.156 -24.094 -5.281 1 98.38 102 HIS A O 1
ATOM 813 N N . PHE A 1 103 ? 3.594 -22.016 -5.879 1 98.44 103 PHE A N 1
ATOM 814 C CA . PHE A 1 103 ? 2.631 -21.828 -4.801 1 98.44 103 PHE A CA 1
ATOM 815 C C . PHE A 1 103 ? 1.204 -21.969 -5.316 1 98.44 103 PHE A C 1
ATOM 817 O O . PHE A 1 103 ? 0.245 -21.797 -4.562 1 98.44 103 PHE A O 1
ATOM 824 N N . ARG A 1 104 ? 0.933 -22.172 -6.527 1 98.25 104 ARG A N 1
ATOM 825 C CA . ARG A 1 104 ? -0.4 -22.188 -7.121 1 98.25 104 ARG A CA 1
ATOM 826 C C . ARG A 1 104 ? -1.189 -23.406 -6.664 1 98.25 104 ARG A C 1
ATOM 828 O O . ARG A 1 104 ? -0.771 -24.547 -6.891 1 98.25 104 ARG A O 1
ATOM 835 N N . PRO A 1 105 ? -2.299 -23.203 -6.043 1 97.62 105 PRO A N 1
ATOM 836 C CA . PRO A 1 105 ? -3.088 -24.375 -5.648 1 97.62 105 PRO A CA 1
ATOM 837 C C . PRO A 1 105 ? -3.779 -25.047 -6.828 1 97.62 105 PRO A C 1
ATOM 839 O O . PRO A 1 105 ? -4.082 -24.391 -7.828 1 97.62 105 PRO A O 1
ATOM 842 N N . ALA A 1 106 ? -4.059 -26.359 -6.551 1 96.06 106 ALA A N 1
ATOM 843 C CA . ALA A 1 106 ? -4.828 -27.078 -7.559 1 96.06 106 ALA A CA 1
ATOM 844 C C . ALA A 1 106 ? -6.246 -26.531 -7.664 1 96.06 106 ALA A C 1
ATOM 846 O O . ALA A 1 106 ? -6.879 -26.219 -6.648 1 96.06 106 ALA A O 1
ATOM 847 N N . GLY A 1 107 ? -6.727 -26.344 -8.852 1 96.5 107 GLY A N 1
ATOM 848 C CA . GLY A 1 107 ? -8.109 -25.953 -9.07 1 96.5 107 GLY A CA 1
ATOM 849 C C . GLY A 1 107 ? -8.281 -24.453 -9.305 1 96.5 107 GLY A C 1
ATOM 850 O O . GLY A 1 107 ? -9.359 -24 -9.711 1 96.5 107 GLY A O 1
ATOM 851 N N . LEU A 1 108 ? -7.238 -23.625 -8.93 1 97 108 LEU A N 1
ATOM 852 C CA . LEU A 1 108 ? -7.344 -22.203 -9.242 1 97 108 LEU A CA 1
ATOM 853 C C . LEU A 1 108 ? -7.555 -22 -10.742 1 97 108 LEU A C 1
ATOM 855 O O . LEU A 1 108 ? -6.801 -22.531 -11.562 1 97 108 LEU A O 1
ATOM 859 N N . PRO A 1 109 ? -8.562 -21.297 -11.07 1 97.25 109 PRO A N 1
ATOM 860 C CA . PRO A 1 109 ? -8.859 -21.109 -12.492 1 97.25 109 PRO A CA 1
ATOM 861 C C . PRO A 1 109 ? -7.645 -20.625 -13.289 1 97.25 109 PRO A C 1
ATOM 863 O O . PRO A 1 109 ? -6.844 -19.828 -12.773 1 97.25 109 PRO A O 1
ATOM 866 N N . ASP A 1 110 ? -7.648 -20.953 -14.539 1 95.62 110 ASP A N 1
ATOM 867 C CA . ASP A 1 110 ? -6.477 -20.75 -15.375 1 95.62 110 ASP A CA 1
ATOM 868 C C . ASP A 1 110 ? -6.27 -19.266 -15.664 1 95.62 110 ASP A C 1
ATOM 870 O O . ASP A 1 110 ? -5.152 -18.828 -15.953 1 95.62 110 ASP A O 1
ATOM 874 N N . LYS A 1 111 ? -7.242 -18.469 -15.594 1 96.12 111 LYS A N 1
ATOM 875 C CA . LYS A 1 111 ? -7.133 -17.062 -15.961 1 96.12 111 LYS A CA 1
ATOM 876 C C . LYS A 1 111 ? -6.266 -16.297 -14.961 1 96.12 111 LYS A C 1
ATOM 878 O O . LYS A 1 111 ? -5.832 -15.172 -15.234 1 96.12 111 LYS A O 1
ATOM 883 N N . TYR A 1 112 ? -6.121 -16.891 -13.812 1 95.31 112 TYR A N 1
ATOM 884 C CA . TYR A 1 112 ? -5.32 -16.203 -12.805 1 95.31 112 TYR A CA 1
ATOM 885 C C . TYR A 1 112 ? -3.857 -16.625 -12.891 1 95.31 112 TYR A C 1
ATOM 887 O O . TYR A 1 112 ? -2.965 -15.859 -12.508 1 95.31 112 TYR A O 1
ATOM 895 N N . MET B 1 1 ? 22.406 -7.41 7.008 1 32.34 1 MET B N 1
ATOM 896 C CA . MET B 1 1 ? 22.062 -6.07 6.543 1 32.34 1 MET B CA 1
ATOM 897 C C . MET B 1 1 ? 20.594 -5.996 6.148 1 32.34 1 MET B C 1
ATOM 899 O O . MET B 1 1 ? 20.031 -4.902 6.031 1 32.34 1 MET B O 1
ATOM 903 N N . THR B 1 2 ? 20.047 -7.199 5.684 1 41 2 THR B N 1
ATOM 904 C CA . THR B 1 2 ? 18.672 -7.367 5.223 1 41 2 THR B CA 1
ATOM 905 C C . THR B 1 2 ? 17.688 -7.164 6.371 1 41 2 THR B C 1
ATOM 907 O O . THR B 1 2 ? 16.641 -6.531 6.199 1 41 2 THR B O 1
ATOM 910 N N . GLY B 1 3 ? 18.203 -7.566 7.547 1 40.97 3 GLY B N 1
ATOM 911 C CA . GLY B 1 3 ? 17.406 -7.473 8.758 1 40.97 3 GLY B CA 1
ATOM 912 C C . GLY B 1 3 ? 17.078 -6.043 9.148 1 40.97 3 GLY B C 1
ATOM 913 O O . GLY B 1 3 ? 15.93 -5.727 9.461 1 40.97 3 GLY B O 1
ATOM 914 N N . TRP B 1 4 ? 18.188 -5.215 9.203 1 39.94 4 TRP B N 1
ATOM 915 C CA . TRP B 1 4 ? 18.047 -3.82 9.617 1 39.94 4 TRP B CA 1
ATOM 916 C C . TRP B 1 4 ? 17.188 -3.047 8.625 1 39.94 4 TRP B C 1
ATOM 918 O O . TRP B 1 4 ? 16.328 -2.244 9.031 1 39.94 4 TRP B O 1
ATOM 928 N N . PHE B 1 5 ? 17.375 -3.32 7.398 1 45.88 5 PHE B N 1
ATOM 929 C CA . PHE B 1 5 ? 16.609 -2.648 6.352 1 45.88 5 PHE B CA 1
ATOM 930 C C . PHE B 1 5 ? 15.133 -3.025 6.43 1 45.88 5 PHE B C 1
ATOM 932 O O . PHE B 1 5 ? 14.258 -2.182 6.223 1 45.88 5 PHE B O 1
ATOM 939 N N . SER B 1 6 ? 14.969 -4.348 6.801 1 56.81 6 SER B N 1
ATOM 940 C CA . SER B 1 6 ? 13.586 -4.789 6.969 1 56.81 6 SER B CA 1
ATOM 941 C C . SER B 1 6 ? 12.891 -4.027 8.094 1 56.81 6 SER B C 1
ATOM 943 O O . SER B 1 6 ? 11.773 -3.543 7.922 1 56.81 6 SER B O 1
ATOM 945 N N . PHE B 1 7 ? 13.68 -3.818 9.148 1 56.69 7 PHE B N 1
ATOM 946 C CA . PHE B 1 7 ? 13.125 -3.121 10.305 1 56.69 7 PHE B CA 1
ATOM 947 C C . PHE B 1 7 ? 12.852 -1.658 9.977 1 56.69 7 PHE B C 1
ATOM 949 O O . PHE B 1 7 ? 11.797 -1.126 10.312 1 56.69 7 PHE B O 1
ATOM 956 N N . ALA B 1 8 ? 13.781 -1.068 9.273 1 61.44 8 ALA B N 1
ATOM 957 C CA . ALA B 1 8 ? 13.648 0.345 8.93 1 61.44 8 ALA B CA 1
ATOM 958 C C . ALA B 1 8 ? 12.461 0.574 7.992 1 61.44 8 ALA B C 1
ATOM 960 O O . ALA B 1 8 ? 11.711 1.539 8.156 1 61.44 8 ALA B O 1
ATOM 961 N N . GLY B 1 9 ? 12.289 -0.313 7.152 1 71.81 9 GLY B N 1
ATOM 962 C CA . GLY B 1 9 ? 11.148 -0.233 6.254 1 71.81 9 GLY B CA 1
ATOM 963 C C . GLY B 1 9 ? 9.812 -0.392 6.965 1 71.81 9 GLY B C 1
ATOM 964 O O . GLY B 1 9 ? 8.852 0.301 6.641 1 71.81 9 GLY B O 1
ATOM 965 N N . GLU B 1 10 ? 9.93 -1.115 8.008 1 79.31 10 GLU B N 1
ATOM 966 C CA . GLU B 1 10 ? 8.727 -1.396 8.789 1 79.31 10 GLU B CA 1
ATOM 967 C C . GLU B 1 10 ? 8.219 -0.141 9.492 1 79.31 10 GLU B C 1
ATOM 969 O O . GLU B 1 10 ? 7.023 0.147 9.477 1 79.31 10 GLU B O 1
ATOM 974 N N . THR B 1 11 ? 9.141 0.545 10.133 1 85.25 11 THR B N 1
ATOM 975 C CA . THR B 1 11 ? 8.766 1.749 10.867 1 85.25 11 THR B CA 1
ATOM 976 C C . THR B 1 11 ? 8.195 2.805 9.922 1 85.25 11 THR B C 1
ATOM 978 O O . THR B 1 11 ? 7.207 3.465 10.242 1 85.25 11 THR B O 1
ATOM 981 N N . ARG B 1 12 ? 8.719 2.9 8.75 1 87.5 12 ARG B N 1
ATOM 982 C CA . ARG B 1 12 ? 8.266 3.879 7.77 1 87.5 12 ARG B CA 1
ATOM 983 C C . ARG B 1 12 ? 6.871 3.531 7.258 1 87.5 12 ARG B C 1
ATOM 985 O O . ARG B 1 12 ? 6.035 4.418 7.074 1 87.5 12 ARG B O 1
ATOM 992 N N . ALA B 1 13 ? 6.73 2.275 7.102 1 90.56 13 ALA B N 1
ATOM 993 C CA . ALA B 1 13 ? 5.414 1.802 6.672 1 90.56 13 ALA B CA 1
ATOM 994 C C . ALA B 1 13 ? 4.355 2.098 7.73 1 90.56 13 ALA B C 1
ATOM 996 O O . ALA B 1 13 ? 3.225 2.461 7.398 1 90.56 13 ALA B O 1
ATOM 997 N N . LYS B 1 14 ? 4.723 1.955 8.945 1 92 14 LYS B N 1
ATOM 998 C CA . LYS B 1 14 ? 3.811 2.236 10.055 1 92 14 LYS B CA 1
ATOM 999 C C . LYS B 1 14 ? 3.457 3.721 10.109 1 92 14 LYS B C 1
ATOM 1001 O O . LYS B 1 14 ? 2.326 4.082 10.445 1 92 14 LYS B O 1
ATOM 1006 N N . ASP B 1 15 ? 4.418 4.562 9.781 1 93.62 15 ASP B N 1
ATOM 1007 C CA . ASP B 1 15 ? 4.148 5.996 9.742 1 93.62 15 ASP B CA 1
ATOM 1008 C C . ASP B 1 15 ? 3.115 6.332 8.672 1 93.62 15 ASP B C 1
ATOM 1010 O O . ASP B 1 15 ? 2.191 7.113 8.914 1 93.62 15 ASP B O 1
ATOM 1014 N N . MET B 1 16 ? 3.285 5.68 7.543 1 94.19 16 MET B N 1
ATOM 1015 C CA . MET B 1 16 ? 2.369 5.941 6.438 1 94.19 16 MET B CA 1
ATOM 1016 C C . MET B 1 16 ? 0.972 5.418 6.754 1 94.19 16 MET B C 1
ATOM 1018 O O . MET B 1 16 ? -0.025 6.07 6.434 1 94.19 16 MET B O 1
ATOM 1022 N N . TRP B 1 17 ? 0.891 4.289 7.41 1 92.62 17 TRP B N 1
ATOM 1023 C CA . TRP B 1 17 ? -0.382 3.693 7.801 1 92.62 17 TRP B CA 1
ATOM 1024 C C . TRP B 1 17 ? -1.089 4.555 8.844 1 92.62 17 TRP B C 1
ATOM 1026 O O . TRP B 1 17 ? -2.311 4.719 8.797 1 92.62 17 TRP B O 1
ATOM 1036 N N . ARG B 1 18 ? -0.32 5.004 9.805 1 94.94 18 ARG B N 1
ATOM 1037 C CA . ARG B 1 18 ? -0.9 5.863 10.828 1 94.94 18 ARG B CA 1
ATOM 1038 C C . ARG B 1 18 ? -1.538 7.105 10.211 1 94.94 18 ARG B C 1
ATOM 1040 O O . ARG B 1 18 ? -2.641 7.5 10.594 1 94.94 18 ARG B O 1
ATOM 1047 N N . ALA B 1 19 ? -0.808 7.715 9.297 1 96 19 ALA B N 1
ATOM 1048 C CA . ALA B 1 19 ? -1.362 8.891 8.633 1 96 19 ALA B CA 1
ATOM 1049 C C . ALA B 1 19 ? -2.658 8.547 7.902 1 96 19 ALA B C 1
ATOM 1051 O O . ALA B 1 19 ? -3.619 9.32 7.934 1 96 19 ALA B O 1
ATOM 1052 N N . TYR B 1 20 ? -2.734 7.461 7.27 1 91.88 20 TYR B N 1
ATOM 1053 C CA . TYR B 1 20 ? -3.914 7.012 6.539 1 91.88 20 TYR B CA 1
ATOM 1054 C C . TYR B 1 20 ? -5.078 6.754 7.488 1 91.88 20 TYR B C 1
ATOM 1056 O O . TYR B 1 20 ? -6.207 7.18 7.23 1 91.88 20 TYR B O 1
ATOM 1064 N N . ARG B 1 21 ? -4.801 6.02 8.57 1 95.31 21 ARG B N 1
ATOM 1065 C CA . ARG B 1 21 ? -5.82 5.727 9.57 1 95.31 21 ARG B CA 1
ATOM 1066 C C . ARG B 1 21 ? -6.391 7.008 10.164 1 95.31 21 ARG B C 1
ATOM 1068 O O . ARG B 1 21 ? -7.605 7.145 10.312 1 95.31 21 ARG B O 1
ATOM 1075 N N . ASP B 1 22 ? -5.492 7.945 10.531 1 97.19 22 ASP B N 1
ATOM 1076 C CA . ASP B 1 22 ? -5.922 9.219 11.094 1 97.19 22 ASP B CA 1
ATOM 1077 C C . ASP B 1 22 ? -6.789 9.992 10.109 1 97.19 22 ASP B C 1
ATOM 1079 O O . ASP B 1 22 ? -7.746 10.656 10.508 1 97.19 22 ASP B O 1
ATOM 1083 N N . MET B 1 23 ? -6.434 9.945 8.828 1 96.88 23 MET B N 1
ATOM 1084 C CA . MET B 1 23 ? -7.211 10.617 7.793 1 96.88 23 MET B CA 1
ATOM 1085 C C . MET B 1 23 ? -8.641 10.078 7.75 1 96.88 23 MET B C 1
ATOM 1087 O O . MET B 1 23 ? -9.594 10.844 7.707 1 96.88 23 MET B O 1
ATOM 1091 N N . LYS B 1 24 ? -8.75 8.789 7.773 1 94.31 24 LYS B N 1
ATOM 1092 C CA . LYS B 1 24 ? -10.062 8.148 7.723 1 94.31 24 LYS B CA 1
ATOM 1093 C C . LYS B 1 24 ? -10.867 8.445 8.984 1 94.31 24 LYS B C 1
ATOM 1095 O O . LYS B 1 24 ? -12.062 8.711 8.914 1 94.31 24 LYS B O 1
ATOM 1100 N N . GLU B 1 25 ? -10.234 8.352 10.031 1 95.62 25 GLU B N 1
ATOM 1101 C CA . GLU B 1 25 ? -10.891 8.641 11.305 1 95.62 25 GLU B CA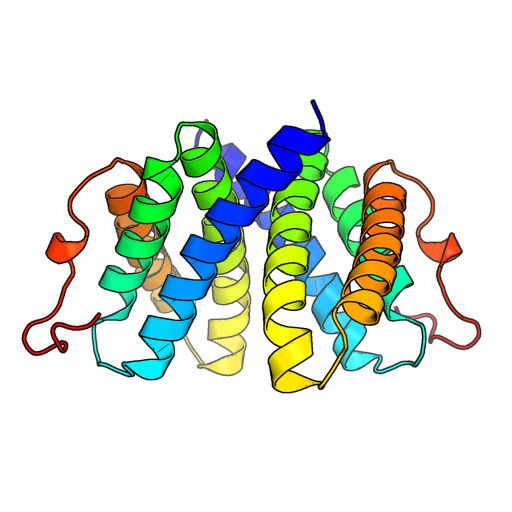 1
ATOM 1102 C C . GLU B 1 25 ? -11.383 10.086 11.359 1 95.62 25 GLU B C 1
ATOM 1104 O O . GLU B 1 25 ? -12.492 10.352 11.828 1 95.62 25 GLU B O 1
ATOM 1109 N N . ALA B 1 26 ? -10.477 10.977 10.93 1 96.56 26 ALA B N 1
ATOM 1110 C CA . ALA B 1 26 ? -10.828 12.391 10.977 1 96.56 26 ALA B CA 1
ATOM 1111 C C . ALA B 1 26 ? -12.023 12.688 10.07 1 96.56 26 ALA B C 1
ATOM 1113 O O . ALA B 1 26 ? -12.891 13.492 10.422 1 96.56 26 ALA B O 1
ATOM 1114 N N . ASN B 1 27 ? -11.977 12.062 8.945 1 96.31 27 ASN B N 1
ATOM 1115 C CA . ASN B 1 27 ? -13.047 12.273 7.969 1 96.31 27 ASN B CA 1
ATOM 1116 C C . ASN B 1 27 ? -13.344 13.758 7.777 1 96.31 27 ASN B C 1
ATOM 1118 O O . ASN B 1 27 ? -14.5 14.18 7.871 1 96.31 27 ASN B O 1
ATOM 1122 N N . TYR B 1 28 ? -12.383 14.516 7.641 1 95.44 28 TYR B N 1
ATOM 1123 C CA . TYR B 1 28 ? -12.484 15.969 7.566 1 95.44 28 TYR B CA 1
ATOM 1124 C C . TYR B 1 28 ? -12.242 16.469 6.145 1 95.44 28 TYR B C 1
ATOM 1126 O O . TYR B 1 28 ? -11.211 16.141 5.539 1 95.44 28 TYR B O 1
ATOM 1134 N N . LYS B 1 29 ? -13.156 17.297 5.641 1 92.94 29 LYS B N 1
ATOM 1135 C CA . LYS B 1 29 ? -13.055 17.781 4.266 1 92.94 29 LYS B CA 1
ATOM 1136 C C . LYS B 1 29 ? -11.805 18.641 4.074 1 92.94 29 LYS B C 1
ATOM 1138 O O . LYS B 1 29 ? -11.555 19.547 4.863 1 92.94 29 LYS B O 1
ATOM 1143 N N . GLY B 1 30 ? -11.023 18.344 3.078 1 94.38 30 GLY B N 1
ATOM 1144 C CA . GLY B 1 30 ? -9.859 19.156 2.732 1 94.38 30 GLY B CA 1
ATOM 1145 C C . GLY B 1 30 ? -8.602 18.734 3.465 1 94.38 30 GLY B C 1
ATOM 1146 O O . GLY B 1 30 ? -7.551 19.359 3.309 1 94.38 30 GLY B O 1
ATOM 1147 N N . ALA B 1 31 ? -8.695 17.672 4.234 1 97.25 31 ALA B N 1
ATOM 1148 C CA . ALA B 1 31 ? -7.562 17.297 5.082 1 97.25 31 ALA B CA 1
ATOM 1149 C C . ALA B 1 31 ? -6.645 16.312 4.379 1 97.25 31 ALA B C 1
ATOM 1151 O O . ALA B 1 31 ? -5.559 16 4.871 1 97.25 31 ALA B O 1
ATOM 1152 N N . ASP B 1 32 ? -6.988 15.82 3.309 1 96.81 32 ASP B N 1
ATOM 1153 C CA . ASP B 1 32 ? -6.281 14.758 2.604 1 96.81 32 ASP B CA 1
ATOM 1154 C C . ASP B 1 32 ? -4.828 15.148 2.336 1 96.81 32 ASP B C 1
ATOM 1156 O O . ASP B 1 32 ? -3.91 14.375 2.615 1 96.81 32 ASP B O 1
ATOM 1160 N N . LYS B 1 33 ? -4.598 16.406 1.833 1 98 33 LYS B N 1
ATOM 1161 C CA . LYS B 1 33 ? -3.244 16.859 1.517 1 98 33 LYS B CA 1
ATOM 1162 C C . LYS B 1 33 ? -2.391 16.969 2.777 1 98 33 LYS B C 1
ATOM 1164 O O . LYS B 1 33 ? -1.193 16.672 2.75 1 98 33 LYS B O 1
ATOM 1169 N N . TYR B 1 34 ? -3 17.359 3.834 1 98.69 34 TYR B N 1
ATOM 1170 C CA . TYR B 1 34 ? -2.291 17.422 5.109 1 98.69 34 TYR B CA 1
ATOM 1171 C C . TYR B 1 34 ? -1.766 16.047 5.504 1 98.69 34 TYR B C 1
ATOM 1173 O O . TYR B 1 34 ? -0.603 15.906 5.891 1 98.69 34 TYR B O 1
ATOM 1181 N N . PHE B 1 35 ? -2.578 15.07 5.445 1 98.25 35 PHE B N 1
ATOM 1182 C CA . PHE B 1 35 ? -2.182 13.734 5.871 1 98.25 35 PHE B CA 1
ATOM 1183 C C . PHE B 1 35 ? -1.169 13.133 4.902 1 98.25 35 PHE B C 1
ATOM 1185 O O . PHE B 1 35 ? -0.287 12.375 5.309 1 98.25 35 PHE B O 1
ATOM 1192 N N . HIS B 1 36 ? -1.24 13.406 3.561 1 98.25 36 HIS B N 1
ATOM 1193 C CA . HIS B 1 36 ? -0.181 13.047 2.625 1 98.25 36 HIS B CA 1
ATOM 1194 C C . HIS B 1 36 ? 1.162 13.617 3.066 1 98.25 36 HIS B C 1
ATOM 1196 O O . HIS B 1 36 ? 2.156 12.891 3.145 1 98.25 36 HIS B O 1
ATOM 1202 N N . ALA B 1 37 ? 1.146 14.844 3.377 1 98.69 37 ALA B N 1
ATOM 1203 C CA . ALA B 1 37 ? 2.371 15.516 3.803 1 98.69 37 ALA B CA 1
ATOM 1204 C C . ALA B 1 37 ? 2.877 14.945 5.125 1 98.69 37 ALA B C 1
ATOM 1206 O O . ALA B 1 37 ? 4.074 14.695 5.285 1 98.69 37 ALA B O 1
ATOM 1207 N N . ARG B 1 38 ? 2 14.781 6.031 1 98.5 38 ARG B N 1
ATOM 1208 C CA . ARG B 1 38 ? 2.383 14.328 7.367 1 98.5 38 ARG B CA 1
ATOM 1209 C C . ARG B 1 38 ? 2.975 12.922 7.32 1 98.5 38 ARG B C 1
ATOM 1211 O O . ARG B 1 38 ? 3.99 12.648 7.965 1 98.5 38 ARG B O 1
ATOM 1218 N N . GLY B 1 39 ? 2.342 12.008 6.66 1 97.38 39 GLY B N 1
ATOM 1219 C CA . GLY B 1 39 ? 2.898 10.672 6.512 1 97.38 39 GLY B CA 1
ATOM 1220 C C . GLY B 1 39 ? 4.301 10.664 5.934 1 97.38 39 GLY B C 1
ATOM 1221 O O . GLY B 1 39 ? 5.188 9.984 6.445 1 97.38 39 GLY B O 1
ATOM 1222 N N . ASN B 1 40 ? 4.492 11.391 4.867 1 97.94 40 ASN B N 1
ATOM 1223 C CA . AS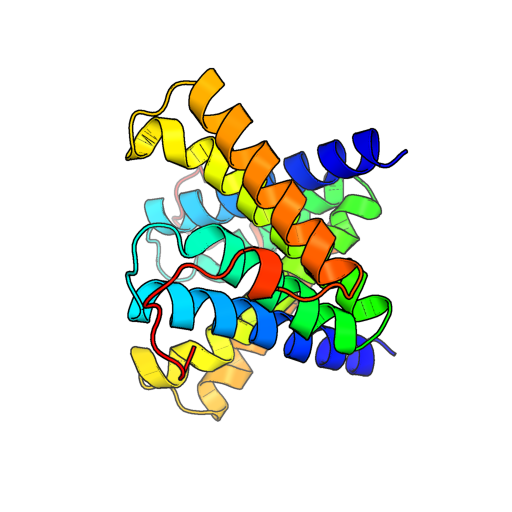N B 1 40 ? 5.801 11.492 4.23 1 97.94 40 ASN B CA 1
ATOM 1224 C C . ASN B 1 40 ? 6.82 12.172 5.145 1 97.94 40 ASN B C 1
ATOM 1226 O O . ASN B 1 40 ? 7.977 11.75 5.207 1 97.94 40 ASN B O 1
ATOM 1230 N N . TYR B 1 41 ? 6.395 13.211 5.809 1 98.06 41 TYR B N 1
ATOM 1231 C CA . TYR B 1 41 ? 7.273 13.906 6.75 1 98.06 41 TYR B CA 1
ATOM 1232 C C . TYR B 1 41 ? 7.766 12.953 7.832 1 98.06 41 TYR B C 1
ATOM 1234 O O . TYR B 1 41 ? 8.969 12.867 8.094 1 98.06 41 TYR B O 1
ATOM 1242 N N . ASP B 1 42 ? 6.812 12.266 8.484 1 97.12 42 ASP B N 1
ATOM 1243 C CA . ASP B 1 42 ? 7.145 11.344 9.562 1 97.12 42 ASP B CA 1
ATOM 1244 C C . ASP B 1 42 ? 8.109 10.258 9.078 1 97.12 42 ASP B C 1
ATOM 1246 O O . ASP B 1 42 ? 9.078 9.93 9.766 1 97.12 42 ASP B O 1
ATOM 1250 N N . ALA B 1 43 ? 7.855 9.672 7.918 1 95.88 43 ALA B N 1
ATOM 1251 C CA . ALA B 1 43 ? 8.719 8.633 7.355 1 95.88 43 ALA B CA 1
ATOM 1252 C C . ALA B 1 43 ? 10.109 9.188 7.059 1 95.88 43 ALA B C 1
ATOM 1254 O O . ALA B 1 43 ? 11.117 8.523 7.324 1 95.88 43 ALA B O 1
ATOM 1255 N N . ALA B 1 44 ? 10.172 10.375 6.562 1 95.44 44 ALA B N 1
ATOM 1256 C CA . ALA B 1 44 ? 11.438 10.969 6.16 1 95.44 44 ALA B CA 1
ATOM 1257 C C . ALA B 1 44 ? 12.297 11.305 7.375 1 95.44 44 ALA B C 1
ATOM 1259 O O . ALA B 1 44 ? 13.531 11.305 7.297 1 95.44 44 ALA B O 1
ATOM 1260 N N . GLN B 1 45 ? 11.68 11.586 8.477 1 96.19 45 GLN B N 1
ATOM 1261 C CA . GLN B 1 45 ? 12.406 11.906 9.703 1 96.19 45 GLN B CA 1
ATOM 1262 C C . GLN B 1 45 ? 13.281 10.734 10.148 1 96.19 45 GLN B C 1
ATOM 1264 O O . GLN B 1 45 ? 14.211 10.914 10.93 1 96.19 45 GLN B O 1
ATOM 1269 N N . ARG B 1 46 ? 13.062 9.617 9.562 1 91.62 46 ARG B N 1
ATOM 1270 C CA . ARG B 1 46 ? 13.805 8.422 9.953 1 91.62 46 ARG B CA 1
ATOM 1271 C C . ARG B 1 46 ? 15.062 8.258 9.102 1 91.62 46 ARG B C 1
ATOM 1273 O O . ARG B 1 46 ? 15.742 7.23 9.188 1 91.62 46 ARG B O 1
ATOM 1280 N N . GLY B 1 47 ? 15.305 9.203 8.203 1 88.88 47 GLY B N 1
ATOM 1281 C CA . GLY B 1 47 ? 16.531 9.211 7.426 1 88.88 47 GLY B CA 1
ATOM 1282 C C . GLY B 1 47 ? 16.312 9.016 5.938 1 88.88 47 GLY B C 1
ATOM 1283 O O . GLY B 1 47 ? 15.164 8.945 5.488 1 88.88 47 GLY B O 1
ATOM 1284 N N . PRO B 1 48 ? 17.422 8.914 5.168 1 87.44 48 PRO B N 1
ATOM 1285 C CA . PRO B 1 48 ? 17.297 8.844 3.709 1 87.44 48 PRO B CA 1
ATOM 1286 C C . PRO B 1 48 ? 16.547 7.609 3.232 1 87.44 48 PRO B C 1
ATOM 1288 O O . PRO B 1 48 ? 15.805 7.676 2.244 1 87.44 48 PRO B O 1
ATOM 1291 N N . GLY B 1 49 ? 16.797 6.574 3.971 1 83.12 49 GLY B N 1
ATOM 1292 C CA . GLY B 1 49 ? 16.031 5.383 3.629 1 83.12 49 GLY B CA 1
ATOM 1293 C C . GLY B 1 49 ? 14.539 5.562 3.812 1 83.12 49 GLY B C 1
ATOM 1294 O O . GLY B 1 49 ? 13.75 4.98 3.07 1 83.12 49 GLY B O 1
ATOM 1295 N N . GLY B 1 50 ? 14.188 6.352 4.785 1 87.5 50 GLY B N 1
ATOM 1296 C CA . GLY B 1 50 ? 12.781 6.652 5.02 1 87.5 50 GLY B CA 1
ATOM 1297 C C . GLY B 1 50 ? 12.164 7.504 3.93 1 87.5 50 GLY B C 1
ATOM 1298 O O . GLY B 1 50 ? 11.031 7.258 3.506 1 87.5 50 GLY B O 1
ATOM 1299 N N . ALA B 1 51 ? 12.898 8.461 3.504 1 91.69 51 ALA B N 1
ATOM 1300 C CA . ALA B 1 51 ? 12.422 9.32 2.426 1 91.69 51 ALA B CA 1
ATOM 1301 C C . ALA B 1 51 ? 12.211 8.523 1.14 1 91.69 51 ALA B C 1
ATOM 1303 O O . ALA B 1 51 ? 11.227 8.719 0.434 1 91.69 51 ALA B O 1
ATOM 1304 N N . TRP B 1 52 ? 13.07 7.625 0.921 1 87.69 52 TRP B N 1
ATOM 1305 C CA . TRP B 1 52 ? 12.961 6.789 -0.271 1 87.69 52 TRP B CA 1
ATOM 1306 C C . TRP B 1 52 ? 11.766 5.852 -0.167 1 87.69 52 TRP B C 1
ATOM 1308 O O . TRP B 1 52 ? 11 5.695 -1.125 1 87.69 52 TRP B O 1
ATOM 1318 N N . ALA B 1 53 ? 11.672 5.191 0.937 1 88.19 53 ALA B N 1
ATOM 1319 C CA . ALA B 1 53 ? 10.531 4.301 1.149 1 88.19 53 ALA B CA 1
ATOM 1320 C C . ALA B 1 53 ? 9.219 5.055 1.004 1 88.19 53 ALA B C 1
ATOM 1322 O O . ALA B 1 53 ? 8.281 4.566 0.362 1 88.19 53 ALA B O 1
ATOM 1323 N N . ALA B 1 54 ? 9.172 6.168 1.607 1 93.5 54 ALA B N 1
ATOM 1324 C CA . ALA B 1 54 ? 7.973 6.996 1.521 1 93.5 54 ALA B CA 1
ATOM 1325 C C . ALA B 1 54 ? 7.641 7.336 0.071 1 93.5 54 ALA B C 1
ATOM 1327 O O . ALA B 1 54 ? 6.477 7.293 -0.333 1 93.5 54 ALA B O 1
ATOM 1328 N N . LYS B 1 55 ? 8.664 7.648 -0.679 1 93.19 55 LYS B N 1
ATOM 1329 C CA . LYS B 1 55 ? 8.461 7.977 -2.088 1 93.19 55 LYS B CA 1
ATOM 1330 C C . LYS B 1 55 ? 7.883 6.789 -2.85 1 93.19 55 LYS B C 1
ATOM 1332 O O . LYS B 1 55 ? 6.926 6.941 -3.611 1 93.19 55 LYS B O 1
ATOM 1337 N N . VAL B 1 56 ? 8.438 5.648 -2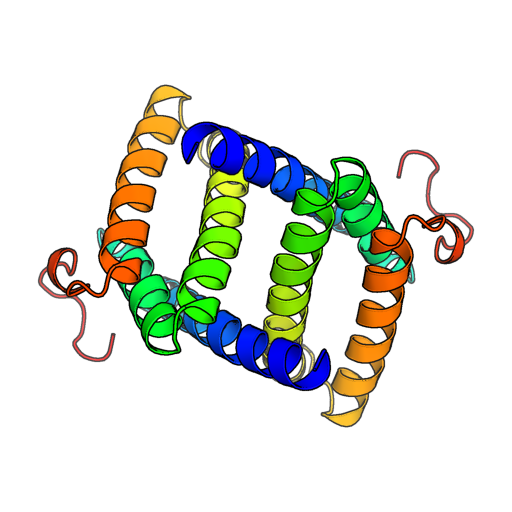.686 1 89.38 56 VAL B N 1
ATOM 1338 C CA . VAL B 1 56 ? 8 4.457 -3.404 1 89.38 56 VAL B CA 1
ATOM 1339 C C . VAL B 1 56 ? 6.562 4.117 -3.018 1 89.38 56 VAL B C 1
ATOM 1341 O O . VAL B 1 56 ? 5.719 3.889 -3.887 1 89.38 56 VAL B O 1
ATOM 1344 N N . ILE B 1 57 ? 6.289 4.082 -1.8 1 91 57 ILE B N 1
ATOM 1345 C CA . ILE B 1 57 ? 4.961 3.734 -1.303 1 91 57 ILE B CA 1
ATOM 1346 C C . ILE B 1 57 ? 3.947 4.777 -1.768 1 91 57 ILE B C 1
ATOM 1348 O O . ILE B 1 57 ? 2.85 4.43 -2.209 1 91 57 ILE B O 1
ATOM 1352 N N . SER B 1 58 ? 4.27 6.043 -1.742 1 94.75 58 SER B N 1
ATOM 1353 C CA . SER B 1 58 ? 3.355 7.109 -2.146 1 94.75 58 SER B CA 1
ATOM 1354 C C . SER B 1 58 ? 3.078 7.059 -3.646 1 94.75 58 SER B C 1
ATOM 1356 O O . SER B 1 58 ? 1.939 7.254 -4.078 1 94.75 58 SER B O 1
ATOM 1358 N N . ASN B 1 59 ? 4.23 6.859 -4.352 1 92.56 59 ASN B N 1
ATOM 1359 C CA . ASN B 1 59 ? 4.043 6.758 -5.797 1 92.56 59 ASN B CA 1
ATOM 1360 C C . ASN B 1 59 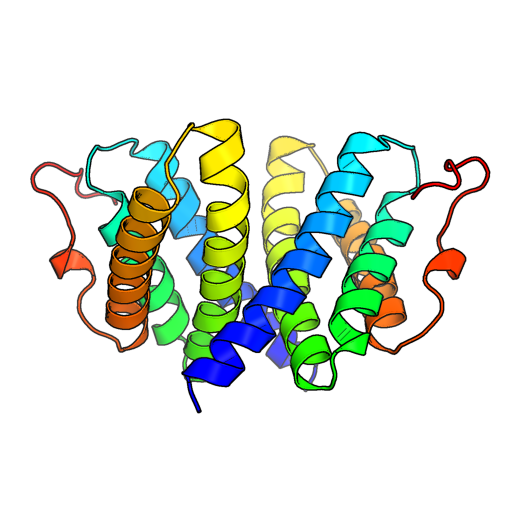? 3.154 5.574 -6.164 1 92.56 59 ASN B C 1
ATOM 1362 O O . ASN B 1 59 ? 2.328 5.668 -7.074 1 92.56 59 ASN B O 1
ATOM 1366 N N . ALA B 1 60 ? 3.348 4.457 -5.5 1 90.75 60 ALA B N 1
ATOM 1367 C CA . ALA B 1 60 ? 2.504 3.285 -5.723 1 90.75 60 ALA B CA 1
ATOM 1368 C C . ALA B 1 60 ? 1.041 3.598 -5.426 1 90.75 60 ALA B C 1
ATOM 1370 O O . ALA B 1 60 ? 0.156 3.268 -6.219 1 90.75 60 ALA B O 1
ATOM 1371 N N . ARG B 1 61 ? 0.711 4.277 -4.418 1 91.69 61 ARG B N 1
ATOM 1372 C CA . ARG B 1 61 ? -0.644 4.656 -4.027 1 91.69 61 ARG B CA 1
ATOM 1373 C C . ARG B 1 61 ? -1.27 5.59 -5.059 1 91.69 61 ARG B C 1
ATOM 1375 O O . ARG B 1 61 ? -2.439 5.438 -5.414 1 91.69 61 ARG B O 1
ATOM 1382 N N . GLU B 1 62 ? -0.493 6.527 -5.473 1 92.81 62 GLU B N 1
ATOM 1383 C CA . GLU B 1 62 ? -1.013 7.473 -6.457 1 92.81 62 GLU B CA 1
ATOM 1384 C C . GLU B 1 62 ? -1.358 6.77 -7.77 1 92.81 62 GLU B C 1
ATOM 1386 O O . GLU B 1 62 ? -2.35 7.109 -8.414 1 92.81 62 GLU B O 1
ATOM 1391 N N . THR B 1 63 ? -0.485 5.926 -8.156 1 91.25 63 THR B N 1
ATOM 1392 C CA . THR B 1 63 ? -0.722 5.156 -9.375 1 91.25 63 THR B CA 1
ATOM 1393 C C . THR B 1 63 ? -2.004 4.336 -9.25 1 91.25 63 THR B C 1
ATOM 1395 O O . THR B 1 63 ? -2.848 4.359 -10.148 1 91.25 63 THR B O 1
ATOM 1398 N N . ILE B 1 64 ? -2.162 3.641 -8.164 1 90.31 64 ILE B N 1
ATOM 1399 C CA . ILE B 1 64 ? -3.326 2.793 -7.941 1 90.31 64 ILE B CA 1
ATOM 1400 C C . ILE B 1 64 ? -4.582 3.654 -7.852 1 90.31 64 ILE B C 1
ATOM 1402 O O . ILE B 1 64 ? -5.621 3.316 -8.43 1 90.31 64 ILE B O 1
ATOM 1406 N N . GLN B 1 65 ? -4.504 4.758 -7.211 1 91.38 65 GLN B N 1
ATOM 1407 C CA . GLN B 1 65 ? -5.633 5.676 -7.109 1 91.38 65 GLN B CA 1
ATOM 1408 C C . GLN B 1 65 ? -6.012 6.242 -8.477 1 91.38 65 GLN B C 1
ATOM 1410 O O . GLN B 1 65 ? -7.191 6.453 -8.758 1 91.38 65 GLN B O 1
ATOM 1415 N N . GLY B 1 66 ? -4.988 6.555 -9.305 1 91.69 66 GLY B N 1
ATOM 1416 C CA . GLY B 1 66 ? -5.234 7.031 -10.656 1 91.69 66 GLY B CA 1
ATOM 1417 C C . GLY B 1 66 ? -6.02 6.043 -11.5 1 91.69 66 GLY B C 1
ATOM 1418 O O . GLY B 1 66 ? -6.789 6.445 -12.375 1 91.69 66 GLY B O 1
ATOM 1419 N N . ILE B 1 67 ? -5.883 4.844 -11.141 1 89.19 67 ILE B N 1
ATOM 1420 C CA . ILE B 1 67 ? -6.574 3.779 -11.867 1 89.19 67 ILE B CA 1
ATOM 1421 C C . ILE B 1 67 ? -7.973 3.584 -11.281 1 89.19 67 ILE B C 1
ATOM 1423 O O . ILE B 1 67 ? -8.945 3.434 -12.016 1 89.19 67 ILE B O 1
ATOM 1427 N N . THR B 1 68 ? -8.117 3.684 -10.023 1 91.62 68 THR B N 1
ATOM 1428 C CA . THR B 1 68 ? -9.352 3.287 -9.359 1 91.62 68 THR B CA 1
ATOM 1429 C C . THR B 1 68 ? -10.344 4.449 -9.328 1 91.62 68 THR B C 1
ATOM 1431 O O . THR B 1 68 ? -11.555 4.234 -9.336 1 91.62 68 THR B O 1
ATOM 1434 N N . ASP B 1 69 ? -9.836 5.668 -9.305 1 92.12 69 ASP B N 1
ATOM 1435 C CA . ASP B 1 69 ? -10.711 6.82 -9.102 1 92.12 69 ASP B CA 1
ATOM 1436 C C . ASP B 1 69 ? -11.672 6.996 -10.281 1 92.12 69 ASP B C 1
ATOM 1438 O O . ASP B 1 69 ? -12.867 7.207 -10.078 1 92.12 69 ASP B O 1
ATOM 1442 N N . PRO B 1 70 ? -11.164 6.902 -11.484 1 93.12 70 PRO B N 1
ATOM 1443 C CA . PRO B 1 70 ? -12.109 6.992 -12.602 1 93.12 70 PRO B CA 1
ATOM 1444 C C . PRO B 1 70 ? -13.188 5.91 -12.555 1 93.12 70 PRO B C 1
ATOM 1446 O O . PRO B 1 70 ? -14.352 6.184 -12.859 1 93.12 70 PRO B O 1
ATOM 1449 N N . LEU B 1 71 ? -12.875 4.758 -12.117 1 91.56 71 LEU B N 1
ATOM 1450 C CA . LEU B 1 71 ? -13.781 3.615 -12.133 1 91.56 71 LEU B CA 1
ATOM 1451 C C . LEU B 1 71 ? -14.766 3.682 -10.969 1 91.56 71 LEU B C 1
ATOM 1453 O O . LEU B 1 71 ? -15.945 3.379 -11.133 1 91.56 71 LEU B O 1
ATOM 1457 N N . LEU B 1 72 ? -14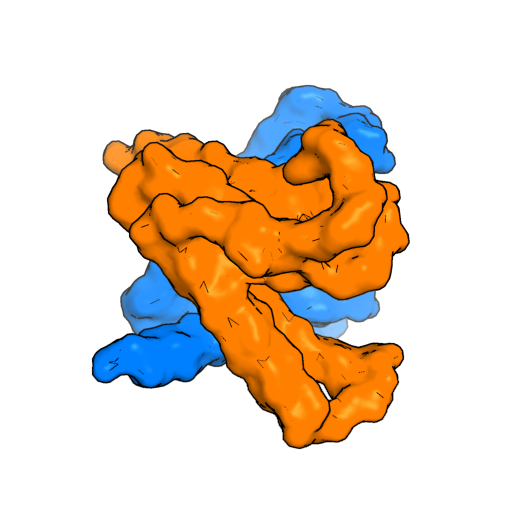.273 4.121 -9.875 1 90.56 72 LEU B N 1
ATOM 1458 C CA . LEU B 1 72 ? -15.078 4.004 -8.656 1 90.56 72 LEU B CA 1
ATOM 1459 C C . LEU B 1 72 ? -15.766 5.324 -8.336 1 90.56 72 LEU B C 1
ATOM 1461 O O . LEU B 1 72 ? -16.844 5.336 -7.727 1 90.56 72 LEU B O 1
ATOM 1465 N N . LYS B 1 73 ? -15.133 6.48 -8.75 1 93.75 73 LYS B N 1
ATOM 1466 C CA . LYS B 1 73 ? -15.68 7.785 -8.383 1 93.75 73 LYS B CA 1
ATOM 1467 C C . LYS B 1 73 ? -16.203 8.523 -9.609 1 93.75 73 LYS B C 1
ATOM 1469 O O . LYS B 1 73 ? -16.781 9.609 -9.484 1 93.75 73 LYS B O 1
ATOM 1474 N N . GLY B 1 74 ? -15.945 7.98 -10.695 1 95.19 74 GLY B N 1
ATOM 1475 C CA . GLY B 1 74 ? -16.422 8.617 -11.914 1 95.19 74 GLY B CA 1
ATOM 1476 C C . GLY B 1 74 ? -15.617 9.852 -12.297 1 95.19 74 GLY B C 1
ATOM 1477 O O . GLY B 1 74 ? -16.141 10.75 -12.953 1 95.19 74 GLY B O 1
ATOM 1478 N N . MET B 1 75 ? -14.391 9.961 -11.953 1 95.38 75 MET B N 1
ATOM 1479 C CA . MET B 1 75 ? -13.547 11.117 -12.242 1 95.38 75 MET B CA 1
ATOM 1480 C C . MET B 1 75 ? -13.039 11.07 -13.68 1 95.38 75 MET B C 1
ATOM 1482 O O . MET B 1 75 ? -12.703 10 -14.188 1 95.38 75 MET B O 1
ATOM 1486 N N . THR B 1 76 ? -12.961 12.258 -14.242 1 96.69 76 THR B N 1
ATOM 1487 C CA . THR B 1 76 ? -12.359 12.359 -15.562 1 96.69 76 THR B CA 1
ATOM 1488 C C . THR B 1 76 ? -10.836 12.266 -15.477 1 96.69 76 THR B C 1
ATOM 1490 O O . THR B 1 76 ? -10.258 12.414 -14.398 1 96.69 76 THR B O 1
ATOM 1493 N N . ARG B 1 77 ? -10.266 12 -16.594 1 95.12 77 ARG B N 1
ATOM 1494 C CA . ARG B 1 77 ? -8.812 11.93 -16.656 1 95.12 77 ARG B CA 1
ATOM 1495 C C . ARG B 1 77 ? -8.18 13.227 -16.172 1 95.12 77 ARG B C 1
ATOM 1497 O O . ARG B 1 77 ? -7.16 13.203 -15.477 1 95.12 77 ARG B O 1
ATOM 1504 N N . ASP B 1 78 ? -8.766 14.32 -16.562 1 96.5 78 ASP B N 1
ATOM 1505 C CA . ASP B 1 78 ? -8.25 15.625 -16.156 1 96.5 78 ASP B CA 1
ATOM 1506 C C . ASP B 1 78 ? -8.375 15.812 -14.641 1 96.5 78 ASP B C 1
ATOM 1508 O O . ASP B 1 78 ? -7.473 16.359 -14 1 96.5 78 ASP B O 1
ATOM 1512 N N . GLU B 1 79 ? -9.422 15.461 -14.078 1 95.75 79 GLU B N 1
ATOM 1513 C CA . GLU B 1 79 ? -9.625 15.555 -12.641 1 95.75 79 GLU B CA 1
ATOM 1514 C C . GLU B 1 79 ? -8.609 14.703 -11.883 1 95.75 79 GLU B C 1
ATOM 1516 O O . GLU B 1 79 ? -8.047 15.141 -10.875 1 95.75 79 GLU B O 1
ATOM 1521 N N . VAL B 1 80 ? -8.406 13.531 -12.328 1 94.69 80 VAL B N 1
ATOM 1522 C CA . VAL B 1 80 ? -7.465 12.609 -11.711 1 94.69 80 VAL B CA 1
ATOM 1523 C C . VAL B 1 80 ? -6.055 13.195 -11.758 1 94.69 80 VAL B C 1
ATOM 1525 O O . VAL B 1 80 ? -5.305 13.102 -10.781 1 94.69 80 VAL B O 1
ATOM 1528 N N . ARG B 1 81 ? -5.723 13.695 -12.883 1 94.5 81 ARG B N 1
ATOM 1529 C CA . ARG B 1 81 ? -4.398 14.273 -13.062 1 94.5 81 ARG B CA 1
ATOM 1530 C C . ARG B 1 81 ? -4.184 15.453 -12.109 1 94.5 81 ARG B C 1
ATOM 1532 O O . ARG B 1 81 ? -3.133 15.562 -11.477 1 94.5 81 ARG B O 1
ATOM 1539 N N . LYS B 1 82 ? -5.102 16.328 -1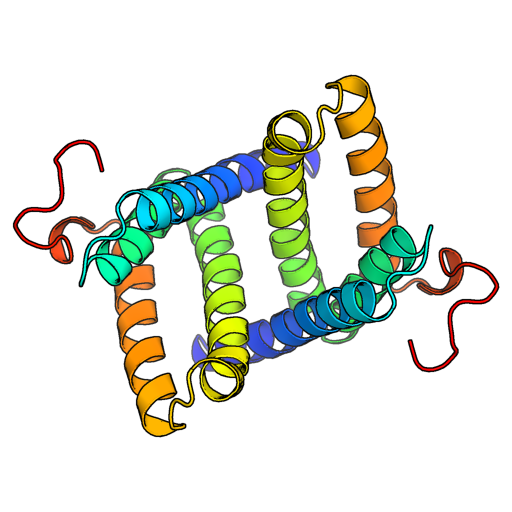2.016 1 95.44 82 LYS B N 1
ATOM 1540 C CA . LYS B 1 82 ? -4.996 17.484 -11.133 1 95.44 82 LYS B CA 1
ATOM 1541 C C . LYS B 1 82 ? -4.891 17.062 -9.672 1 95.44 82 LYS B C 1
ATOM 1543 O O . LYS B 1 82 ? -4.082 17.609 -8.914 1 95.44 82 LYS B O 1
ATOM 1548 N N . ASP B 1 83 ? -5.652 16.172 -9.273 1 95.25 83 ASP B N 1
ATOM 1549 C CA . ASP B 1 83 ? -5.629 15.688 -7.898 1 95.25 83 ASP B CA 1
ATOM 1550 C C . ASP B 1 83 ? -4.305 14.992 -7.586 1 95.25 83 ASP B C 1
ATOM 1552 O O . ASP B 1 83 ? -3.734 15.188 -6.512 1 95.25 83 ASP B O 1
ATOM 1556 N N . SER B 1 84 ? -3.896 14.172 -8.508 1 95.12 84 SER B N 1
ATOM 1557 C CA . SER B 1 84 ? -2.627 13.469 -8.336 1 95.12 84 SER B CA 1
ATOM 1558 C C . SER B 1 84 ? -1.467 14.445 -8.211 1 95.12 84 SER B C 1
ATOM 1560 O O . SER B 1 84 ? -0.562 14.242 -7.398 1 95.12 84 SER B O 1
ATOM 1562 N N . LYS B 1 85 ? -1.511 15.445 -9.008 1 96.31 85 LYS B N 1
ATOM 1563 C CA . LYS B 1 85 ? -0.457 16.453 -8.938 1 96.31 85 LYS B CA 1
ATOM 1564 C C . LYS B 1 85 ? -0.449 17.141 -7.57 1 96.31 85 LYS B C 1
ATOM 1566 O O . LYS B 1 85 ? 0.615 17.375 -6.992 1 96.31 85 LYS B O 1
ATOM 1571 N N . ALA B 1 86 ? -1.565 17.531 -7.105 1 97.5 86 ALA B N 1
ATOM 1572 C CA . ALA B 1 86 ? -1.681 18.188 -5.801 1 97.5 86 ALA B CA 1
ATOM 1573 C C . ALA B 1 86 ? -1.227 17.25 -4.684 1 97.5 86 ALA B C 1
ATOM 1575 O O . ALA B 1 86 ? -0.548 17.672 -3.746 1 97.5 86 ALA B O 1
ATOM 1576 N N . ASP B 1 87 ? -1.604 15.961 -4.738 1 97.44 87 ASP B N 1
ATOM 1577 C CA . ASP B 1 87 ? -1.181 14.984 -3.744 1 97.44 87 ASP B CA 1
ATOM 1578 C C . ASP B 1 87 ? 0.335 14.797 -3.766 1 97.44 87 ASP B C 1
ATOM 1580 O O . ASP B 1 87 ? 0.963 14.656 -2.715 1 97.44 87 ASP B O 1
ATOM 1584 N N . GLN B 1 88 ? 0.852 14.75 -4.973 1 97 88 GLN B N 1
ATOM 1585 C CA . GLN B 1 88 ? 2.297 14.602 -5.113 1 97 88 GLN B CA 1
ATOM 1586 C C . GLN B 1 88 ? 3.035 15.789 -4.504 1 97 88 GLN B C 1
ATOM 1588 O O . GLN B 1 88 ? 4.102 15.625 -3.912 1 97 88 GLN B O 1
ATOM 1593 N N . PHE B 1 89 ? 2.533 16.969 -4.777 1 98.12 89 PHE B N 1
ATOM 1594 C CA . PHE B 1 89 ? 3.137 18.156 -4.168 1 98.12 89 PHE B CA 1
ATOM 1595 C C . PHE B 1 89 ? 3.162 18.031 -2.65 1 98.12 89 PHE B C 1
ATOM 1597 O O . PHE B 1 89 ? 4.188 18.297 -2.016 1 98.12 89 PHE B O 1
ATOM 1604 N N . ALA B 1 90 ? 2.072 17.625 -2.07 1 98.5 90 ALA B N 1
ATOM 1605 C CA . ALA B 1 90 ? 1.991 17.438 -0.623 1 98.5 90 ALA B CA 1
ATOM 1606 C C . ALA B 1 90 ? 2.967 16.375 -0.144 1 98.5 90 ALA B C 1
ATOM 1608 O O . ALA B 1 90 ? 3.625 16.547 0.885 1 98.5 90 ALA B O 1
ATOM 1609 N N . ASN B 1 91 ? 3.002 15.25 -0.826 1 98.25 91 ASN B N 1
ATOM 1610 C CA . ASN B 1 91 ? 3.949 14.195 -0.497 1 98.25 91 ASN B CA 1
ATOM 1611 C C . ASN B 1 91 ? 5.383 14.719 -0.451 1 98.25 91 ASN B C 1
ATOM 1613 O O . ASN B 1 91 ? 6.117 14.445 0.501 1 98.25 91 ASN B O 1
ATOM 1617 N N . GLU B 1 92 ? 5.746 15.398 -1.513 1 98 92 GLU B N 1
ATOM 1618 C CA . GLU B 1 92 ? 7.105 15.914 -1.631 1 98 92 GLU B CA 1
ATOM 1619 C C . GLU B 1 92 ? 7.406 16.938 -0.545 1 98 92 GLU B C 1
ATOM 1621 O O . GLU B 1 92 ? 8.516 16.984 -0.008 1 98 92 GLU B O 1
ATOM 1626 N N . TRP B 1 93 ? 6.441 17.828 -0.35 1 98.19 93 TRP B N 1
ATOM 1627 C CA . TRP B 1 93 ? 6.586 18.797 0.729 1 98.19 93 TRP B CA 1
ATOM 1628 C C . TRP B 1 93 ? 6.969 18.109 2.035 1 98.19 93 TRP B C 1
ATOM 1630 O O . TRP B 1 93 ? 7.973 18.469 2.658 1 98.19 93 TRP B O 1
ATOM 1640 N N . GLY B 1 94 ? 6.199 17.141 2.461 1 98.12 94 GLY B N 1
ATOM 1641 C CA . GLY B 1 94 ? 6.488 16.406 3.68 1 98.12 94 GLY B CA 1
ATOM 1642 C C . GLY B 1 94 ? 7.816 15.664 3.631 1 98.12 94 GLY B C 1
ATOM 1643 O O . GLY B 1 94 ? 8.602 15.727 4.582 1 98.12 94 GLY B O 1
ATOM 1644 N N . ARG B 1 95 ? 8.031 15.023 2.562 1 96.94 95 ARG B N 1
ATOM 1645 C CA . ARG B 1 95 ? 9.234 14.203 2.414 1 96.94 95 ARG B CA 1
ATOM 1646 C C . ARG B 1 95 ? 10.492 15.07 2.453 1 96.94 95 ARG B C 1
ATOM 1648 O O . ARG B 1 95 ? 11.57 14.586 2.801 1 96.94 95 ARG B O 1
ATOM 1655 N N . SER B 1 96 ? 10.422 16.25 2.092 1 97.12 96 SER B N 1
ATOM 1656 C CA . SER B 1 96 ? 11.555 17.172 2.08 1 97.12 96 SER B CA 1
ATOM 1657 C C . SER B 1 96 ? 11.789 17.766 3.463 1 97.12 96 SER B C 1
ATOM 1659 O O . SER B 1 96 ? 12.672 18.609 3.639 1 97.12 96 SER B O 1
ATOM 1661 N N . GLY B 1 97 ? 10.93 17.453 4.363 1 96.44 97 GLY B N 1
ATOM 1662 C CA . GLY B 1 97 ? 11.133 17.891 5.734 1 96.44 97 GLY B CA 1
ATOM 1663 C C . GLY B 1 97 ? 10.398 19.188 6.066 1 96.44 97 GLY B C 1
ATOM 1664 O O . GLY B 1 97 ? 10.57 19.734 7.156 1 96.44 97 GLY B O 1
ATOM 1665 N N . LYS B 1 98 ? 9.578 19.625 5.176 1 98.06 98 LYS B N 1
ATOM 1666 C CA . LYS B 1 98 ? 8.844 20.859 5.422 1 98.06 98 LYS B CA 1
ATOM 1667 C C . LYS B 1 98 ? 7.605 20.609 6.27 1 98.06 98 LYS B C 1
ATOM 1669 O O . LYS B 1 98 ? 7.082 19.5 6.297 1 98.06 98 LYS B O 1
ATOM 1674 N N . ASP B 1 99 ? 7.141 21.594 6.891 1 98.19 99 ASP B N 1
ATOM 1675 C CA . ASP B 1 99 ? 6.055 21.5 7.859 1 98.19 99 ASP B CA 1
ATOM 1676 C C . ASP B 1 99 ? 4.742 21.109 7.18 1 98.19 99 ASP B C 1
ATOM 1678 O O . ASP B 1 99 ? 4.184 21.875 6.402 1 98.19 99 ASP B O 1
ATOM 1682 N N . PRO B 1 100 ? 4.164 19.922 7.605 1 98.56 100 PRO B N 1
ATOM 1683 C CA . PRO B 1 100 ? 2.92 19.469 6.977 1 98.56 100 PRO B CA 1
ATOM 1684 C C . PRO B 1 100 ? 1.746 20.406 7.25 1 98.56 100 PRO B C 1
ATOM 1686 O O . PRO B 1 100 ? 0.746 20.375 6.527 1 98.56 100 PRO B O 1
ATOM 1689 N N . ASN B 1 101 ? 1.873 21.203 8.289 1 98.38 101 ASN B N 1
ATOM 1690 C CA . ASN B 1 101 ? 0.764 22.094 8.641 1 98.38 101 ASN B CA 1
ATOM 1691 C C . ASN B 1 101 ? 0.496 23.125 7.547 1 98.38 101 ASN B C 1
ATOM 1693 O O . ASN B 1 101 ? -0.542 23.781 7.551 1 98.38 101 ASN B O 1
ATOM 1697 N N . HIS B 1 102 ? 1.44 23.266 6.672 1 98.38 102 HIS B N 1
ATOM 1698 C CA . HIS B 1 102 ? 1.202 24.062 5.477 1 98.38 102 HIS B CA 1
ATOM 1699 C C . HIS B 1 102 ? -0.132 23.703 4.828 1 98.38 102 HIS B C 1
ATOM 1701 O O . HIS B 1 102 ? -0.801 24.578 4.258 1 98.38 102 HIS B O 1
ATOM 1707 N N . PHE B 1 103 ? -0.542 22.438 4.91 1 98.44 103 PHE B N 1
ATOM 1708 C CA . PHE B 1 103 ? -1.744 21.953 4.246 1 98.44 103 PHE B CA 1
ATOM 1709 C C . PHE B 1 103 ? -2.869 21.734 5.254 1 98.44 103 PHE B C 1
ATOM 1711 O O . PHE B 1 103 ? -3.951 21.266 4.891 1 98.44 103 PHE B O 1
ATOM 1718 N N . ARG B 1 104 ? -2.717 21.922 6.488 1 98.25 104 ARG B N 1
ATOM 1719 C CA . ARG B 1 104 ? -3.695 21.609 7.527 1 98.25 104 ARG B CA 1
ATOM 1720 C C . ARG B 1 104 ? -4.891 22.562 7.453 1 98.25 104 ARG B C 1
ATOM 1722 O O . ARG B 1 104 ? -4.734 23.781 7.574 1 98.25 104 ARG B O 1
ATOM 1729 N N . PRO B 1 105 ? -6.066 22.047 7.273 1 97.62 105 PRO B N 1
ATOM 1730 C CA . PRO B 1 105 ? -7.227 22.938 7.258 1 97.62 105 PRO B CA 1
ATOM 1731 C C . PRO B 1 105 ? -7.586 23.469 8.641 1 97.62 105 PRO B C 1
ATOM 1733 O O . PRO B 1 105 ? -7.316 22.797 9.648 1 97.62 105 PRO B O 1
ATOM 1736 N N . ALA B 1 106 ? -8.289 24.641 8.547 1 96.06 106 ALA B N 1
ATOM 1737 C CA . ALA B 1 106 ? -8.797 25.172 9.812 1 96.06 106 ALA B CA 1
ATOM 1738 C C . ALA B 1 106 ? -9.875 24.266 10.398 1 96.06 106 ALA B C 1
ATOM 1740 O O . ALA B 1 106 ? -10.727 23.75 9.672 1 96.06 106 ALA B O 1
ATOM 1741 N N . GLY B 1 107 ? -9.812 24.047 11.672 1 96.5 107 GLY B N 1
ATOM 1742 C CA . GLY B 1 107 ? -10.867 23.312 12.359 1 96.5 107 GLY B CA 1
ATOM 1743 C C . GLY B 1 107 ? -10.539 21.844 12.562 1 96.5 107 GLY B C 1
ATOM 1744 O O . GLY B 1 107 ? -11.227 21.156 13.32 1 96.5 107 GLY B O 1
ATOM 1745 N N . LEU B 1 108 ? -9.523 21.297 11.781 1 97 108 LEU B N 1
ATOM 1746 C CA . LEU B 1 108 ? -9.125 19.922 12.039 1 97 108 LEU B CA 1
ATOM 1747 C C . LEU B 1 108 ? -8.719 19.734 13.5 1 97 108 LEU B C 1
ATOM 1749 O O . LEU B 1 108 ? -7.883 20.484 14.016 1 97 108 LEU B O 1
ATOM 1753 N N . PRO B 1 109 ? -9.312 18.812 14.133 1 97.31 109 PRO B N 1
ATOM 1754 C CA . PRO B 1 109 ? -9.008 18.625 15.547 1 97.31 109 PRO B CA 1
ATOM 1755 C C . PRO B 1 109 ? -7.504 18.516 15.812 1 97.31 109 PRO B C 1
ATOM 1757 O O . PRO B 1 109 ? -6.773 17.938 15.008 1 97.31 109 PRO B O 1
ATOM 1760 N N . ASP B 1 110 ? -7.141 18.906 17.016 1 95.62 110 ASP B N 1
ATOM 1761 C CA . ASP B 1 110 ? -5.727 19.047 17.344 1 95.62 110 ASP B CA 1
ATOM 1762 C C . ASP B 1 110 ? -5.051 17.672 17.469 1 95.62 110 ASP B C 1
ATOM 1764 O O . ASP B 1 110 ? -3.834 17.562 17.312 1 95.62 110 ASP B O 1
ATOM 1768 N N . LYS B 1 111 ? -5.746 16.656 17.703 1 96.12 111 LYS B N 1
ATOM 1769 C CA . LYS B 1 111 ? -5.145 15.344 17.938 1 96.12 111 LYS B CA 1
ATOM 1770 C C . LYS B 1 111 ? -4.539 14.781 16.656 1 96.12 111 LYS B C 1
ATOM 1772 O O . LYS B 1 111 ? -3.76 13.828 16.688 1 96.12 111 LYS B O 1
ATOM 1777 N N . TYR B 1 112 ? -4.961 15.336 15.57 1 95.38 112 TYR B N 1
ATOM 1778 C CA . TYR B 1 112 ? -4.438 14.836 14.305 1 95.38 112 TYR B CA 1
ATOM 1779 C C . TYR B 1 112 ? -3.213 15.625 13.867 1 95.38 112 TYR B C 1
ATOM 1781 O O . TYR B 1 112 ? -2.346 15.102 13.164 1 95.38 112 TYR B O 1
#

pLDDT: mean 90.9, std 13.13, range [32.34, 98.69]

Foldseek 3Di:
DVVVLVVLLVVLVVLLVVLVVVCVVLVDPQCLLLSLLRSLLVQLVSDPSSLVSLVVVQVVVLVVCLVVCCVPVVDDNVRSVVVSVSSVVSNVCNNVNHDSCVRGDPPRDPVD/DVVVLVVLLVVLVVLLVVLVVVCVVLVDPQCLLLSLLRSLLVQLVSDPSSLVSLVVVQVVVLVVCLVVCCVPVVDDNVRSVVVSVSSVVSNVCNNVNHDSCVRGDPPRDPVD

Solvent-accessible surface area (backbone atoms only — not comparable to full-atom values): 11440 Å² total; per-residue (Å²): 113,70,66,59,51,50,52,55,46,31,55,29,32,49,33,40,48,49,28,52,52,52,47,61,71,60,66,50,89,70,34,64,44,16,33,40,4,38,15,20,24,57,11,21,74,70,36,71,68,19,32,49,50,38,48,54,50,49,47,28,50,48,44,52,44,60,60,43,38,40,75,75,70,65,45,49,73,68,55,45,51,54,50,49,51,54,42,48,52,25,28,49,43,3,38,72,67,43,71,32,65,82,42,51,49,88,84,63,62,84,92,111,115,67,64,59,51,50,52,55,44,32,56,30,33,47,33,40,47,48,27,51,52,51,47,62,70,59,65,50,90,71,34,63,46,14,35,39,4,38,16,20,23,58,10,20,73,70,36,72,70,19,31,49,51,37,47,54,48,50,45,27,50,50,45,52,45,61,59,44,38,39,74,75,70,65,44,49,73,68,56,45,51,54,51,49,51,52,43,48,52,25,28,50,43,3,37,72,67,43,71,32,65,81,43,51,50,89,83,62,62,85,91,111

Secondary structure (DSSP, 8-state):
-HHHHHHHHHHHHHHHHHHHHHHHHH--TT-HHHHHHHHHHHHHTT-HHHHHHHHHHHHHHHHHHHHHHHHHH---HHHHHHHHHHHHHHHHHHHTT--GGGGPPTT--TT-/-HHHHHHHHHHHHHHHHHHHHHHHHH--TT-HHHHHHHHHHHHHTT-HHHHHHHHHHHHHHHHHHHHHHHHHH---HHHHHHHHHHHHHHHHHHHTT--GGGGPPTT--TT-

Nearest PDB structures (foldseek):
  4q5g-assembly1_B-2  TM=9.434E-01  e=3.395E-10  Mus musculus
  6py0-assembly1_B  TM=9.424E-01  e=6.975E-10  Mus musculus
  6py0-assembly1_A  TM=9.063E-01  e=4.171E-10  Mus musculus
  6pxz-assembly1_C  TM=9.322E-01  e=5.978E-10  Mus musculus
  4ip8-assembly1_D  TM=8.886E-01  e=8.138E-10  Homo sapiens

Sequence (224 aa):
MTGWFSFAGETRAKDMWRAYRDMKEANYKGADKYFHARGNYDAAQRGPGGAWAAKVISNARETIQGITDPLLKGMTRDEVRKDSKADQFANEWGRSGKDPNHFRPAGLPDKYMTGWFSFAGETRAKDMWRAYRDMKEANYKGADKYFHARGNYDAAQRGPGGAWAAKVISNARETIQGITDPLLKGMTRDEVRKDSKADQFANEWGRSGKDPNHFRPAGLPDKY

=== Feature glossary ===
Each block in this record encodes a different view of the same protein. In brief:

Predicted aligned error. PAE(i, j) answers: if I align the predicted and true structures on residue i, how far off (in Å) do I expect residue j to be? A block-diagonal PAE matrix with low values on the blocks and high values off-diagonal is the signature of a multi-domain protein with confidently predicted domains but uncertain inter-domain orientation.

Contact-map, Ramachandran, and PAE plots. Plot images: a contact map (which residues are close in 3D, as an N×N binary image), a Ramachandran scatter (backbone torsion angles, revealing secondary-structure composition at a glance), and — for AlphaFold structures — a PAE heatmap (pairwise prediction confidence).

Backbone torsions (φ/ψ). φ (phi) and ψ (psi) are the two rotatable backbone dihedrals per residue: φ is the C(i-1)–N–Cα–C torsion, ψ is the N–Cα–C–N(i+1) torsion, both in degrees on (−180°, 180°]. α-helical residues cluster near (−60°, −45°); β-strand residues near (−120°, +130°). A Ramachandran plot is simply a scatter of (φ, ψ) for every residue.

Foldseek 3Di. A 3Di character summarizes, for each residue, the relative orientation of the Cα frame of its nearest spatial neighbor. Because it encodes fold topology rather than chemistry, 3Di alignments detect remote structural similarity that sequence alignment misses.

Radius of gyration, Cα contacts, bounding box. Three whole-structure scalars: the radius of gyration (RMS distance of Cα from centroid, in Å), the count of Cα–Cα contacts (pairs closer than 8 Å and separated by more than four residues in sequence — i.e. tertiary, not local, contacts), and the bounding-box dimensions. Together they distinguish compact globular folds from extended fibres or disordered chains.

Sequence. Sequence gives the chain of amino acids in standard one-letter code (A=alanine, C=cysteine, …, Y=tyrosine), read N→C. It is the only feature that is directly encoded by the gene; all structural features are derived from the folded form of this sequence.

mmCIF coordinates. Atomic coordinates in PDBx/mmCIF format — the same representation the Protein Data Bank distributes. Each line of the _atom_site loop places one backbone atom in Cartesian space (units: ångströms, origin: arbitrary).

Secondary structure (3-state, P-SEA). Three-state secondary structure (P-SEA) collapses the eight DSSP classes into helix (a), strand (b), and coil (c). P-SEA assigns these from Cα geometry alone — distances and angles — without requiring backbone oxygens, so it works on any Cα trace.

InterPro / GO / CATH / organism. Functional annotations link the protein to curated databases. InterPro entries identify conserved domains and families by matching the sequence against member-database signatures (Pfam, PROSITE, CDD, …). Gene Ontology (GO) terms describe molecular function, biological process, and cellular component in a controlled vocabulary. CATH places the structure in a hierarchical fold classification (Class/Architecture/Topology/Homologous-superfamily). The organism is the source species.

B-factor. B-factor (Debye–Waller factor) reflects atomic displacement in the crystal lattice. It is an experimental observable (units Å²), not a p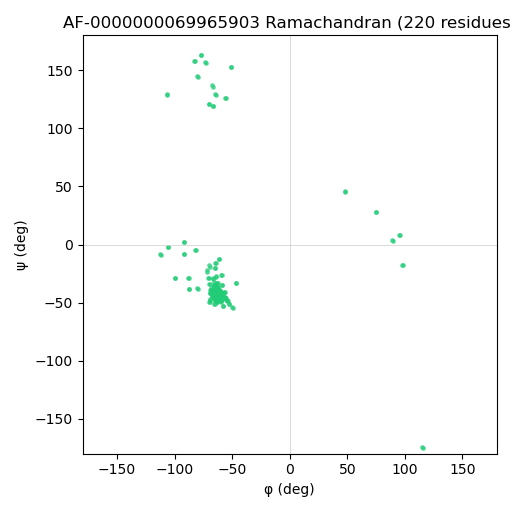rediction; low values mean the atom is pinned down, high values mean it moves or is heterogeneous across the crystal.

Rendered structure images. Structure images are PyMOL renders from six orthogonal camera directions. Cartoon representation draws helices as coils and strands as arrows; sticks shows the backbone as bonds; surface shows the solvent-excluded envelope. Rainbow coloring maps sequence position to hue (blue→red, N→C); chain coloring assigns a distinct color per polypeptide.

Solvent-accessible surface area. Solvent-accessible surface area (SASA) is the area in Å² traced out by the centre of a 1.4 Å probe sphere (a water molecule) rolled over the protein's van der Waals surface (Shrake–Rupley / Lee–Richards construction). Buried residues have near-zero SASA; fully exposed residues can exceed 200 Å². The total SASA scales roughly with the number of surface residues.

Secondary structure (8-state, DSSP). The SS8 string is DSSP's per-residue secondary-structure call. α-helix (H) means an i→i+4 H-bond ladder; β-strand (E) means the residue participates in a β-sheet; 3₁₀ (G) and π (I) are tighter and wider helices; T/S are turns/bends; '-' is loop.

pLDDT. For AlphaFold models, the B-factor field carries pLDDT — the model's own estimate of local accuracy on a 0–100 scale. Regions with pLDDT<50 should be treated as essentially unmodeled; they often correspond to intrinsically disordered segments.

Nearest PDB structures. Nearest PDB neighbors are the top structural matches found by Foldseek when searching this structure against the entire Protein Data Bank. Each hit reports a TM-score (0 to 1; >0.5 almost always implies the same fold) and an E-value. These are *structural* homologs — they may share no detectable sequence similarity.